Protein AF-A0AAV4J5X9-F1 (afdb_monomer)

Organism: NCBI:txid1093978

Radius of gyration: 22.33 Å; Cα contacts (8 Å, |Δi|>4): 308; chains: 1; bounding box: 64×61×53 Å

Nearest PDB structures (foldseek):
  3hzj-assembly2_B  TM=6.332E-01  e=1.657E-03  Homo sapiens
  4p17-assemb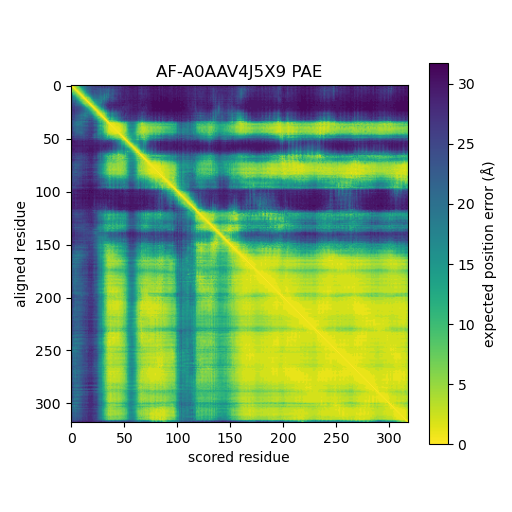ly1_A  TM=8.016E-01  e=2.465E-02  Chlamydomonas reinhardtii
  3hzj-assembly1_A  TM=7.680E-01  e=3.534E-02  Homo sapiens
  3qye-assembly2_B  TM=7.625E-01  e=1.088E-01  Homo sapiens
  6d0s-assembly1_A  TM=7.473E-01  e=1.363E-01  Homo sapiens

Foldseek 3Di:
DDDDPPDDDDDDDDDDDDDDDDDPDDPCVPDDDLDDLVNVLVVQLPDDDPVPPPPDDPDDPPQPPASGRDDADADDLVVVCVLVVCLAPPHDDPPPNDDPDDDPPPPPPDDDDDDDPQQDCVLVVLVVVFPDDQDWDFDPPDPPDPVRTDRPPNSSDDDHPCPCLLLVLLVVVDPDPVVSVVVSSVCCSLALVLLVDDGSDCQHLSNLLVLLSVLLCVPPVVLCVLCVVLVHRLSVLLSSCLNNCNRPQEASSQSVVSVVVCVVSVGSNLSSLLSSLLCVVLVVQSSPDNHNVSNCVSSRHPHPDRRSVSSNCSSPVD

Structure (mmCIF, N/CA/C/O backbone):
data_AF-A0AAV4J5X9-F1
#
_entry.id   AF-A0AAV4J5X9-F1
#
loop_
_atom_site.group_PDB
_atom_site.id
_atom_site.type_symbol
_atom_site.label_atom_id
_atom_site.label_alt_id
_atom_site.label_comp_id
_atom_site.label_asym_id
_atom_site.label_entity_id
_atom_site.label_seq_id
_atom_site.pdbx_PDB_ins_code
_atom_site.Cartn_x
_atom_site.Cartn_y
_atom_site.Cartn_z
_atom_site.occupancy
_atom_site.B_iso_or_equiv
_atom_site.auth_seq_id
_atom_site.auth_comp_id
_atom_site.auth_asym_id
_atom_site.auth_atom_id
_atom_site.pdbx_PDB_model_num
ATOM 1 N N . MET A 1 1 ? 26.554 -4.029 17.847 1.00 27.86 1 MET A N 1
ATOM 2 C CA . MET A 1 1 ? 25.967 -2.686 18.054 1.00 27.86 1 MET A CA 1
ATOM 3 C C . MET A 1 1 ? 25.337 -2.245 16.746 1.00 27.86 1 MET A C 1
ATOM 5 O O . MET A 1 1 ? 26.051 -1.981 15.791 1.00 27.86 1 MET A O 1
ATOM 9 N N . MET A 1 2 ? 24.009 -2.296 16.681 1.00 22.12 2 MET A N 1
ATOM 10 C CA . MET A 1 2 ? 23.205 -2.052 15.484 1.00 22.12 2 MET A CA 1
ATOM 11 C C . MET A 1 2 ? 22.747 -0.590 15.530 1.00 22.12 2 MET A C 1
ATOM 13 O O . MET A 1 2 ? 22.017 -0.207 16.441 1.00 22.12 2 MET A O 1
ATOM 17 N N . VAL A 1 3 ? 23.252 0.248 14.625 1.00 23.59 3 VAL A N 1
ATOM 18 C CA . VAL A 1 3 ? 22.929 1.681 14.601 1.00 23.59 3 VAL A CA 1
ATOM 19 C C . VAL A 1 3 ? 21.553 1.861 13.956 1.00 23.59 3 VAL A C 1
ATOM 21 O O . VAL A 1 3 ? 21.346 1.493 12.800 1.00 23.59 3 VAL A O 1
ATOM 24 N N . ARG A 1 4 ? 20.602 2.396 14.732 1.00 23.97 4 ARG A N 1
ATOM 25 C CA . ARG A 1 4 ? 19.272 2.821 14.272 1.00 23.97 4 ARG A CA 1
ATOM 26 C C . ARG A 1 4 ? 19.417 3.943 13.240 1.00 23.97 4 ARG A C 1
ATOM 28 O O . ARG A 1 4 ? 19.943 5.006 13.548 1.00 23.97 4 ARG A O 1
ATOM 35 N N . TRP A 1 5 ? 18.886 3.727 12.041 1.00 24.83 5 TRP A N 1
ATOM 36 C CA . TRP A 1 5 ? 18.804 4.705 10.949 1.00 24.83 5 TRP A CA 1
ATOM 37 C C . TRP A 1 5 ? 17.655 5.718 11.135 1.00 24.83 5 TRP A C 1
ATOM 39 O O . TRP A 1 5 ? 16.869 5.932 10.215 1.00 24.83 5 TRP A O 1
ATOM 49 N N . THR A 1 6 ? 17.497 6.314 12.321 1.00 29.22 6 THR A N 1
ATOM 50 C CA . THR A 1 6 ? 16.346 7.202 12.605 1.00 29.22 6 THR A CA 1
ATOM 51 C C . THR A 1 6 ? 16.668 8.667 12.853 1.00 29.22 6 THR A C 1
ATOM 53 O O . THR A 1 6 ? 15.734 9.444 13.001 1.00 29.22 6 THR A O 1
ATOM 56 N N . GLU A 1 7 ? 17.924 9.106 12.837 1.00 31.97 7 GLU A N 1
ATOM 57 C CA . GLU A 1 7 ? 18.233 10.505 13.156 1.00 31.97 7 GLU A CA 1
ATOM 58 C C . GLU A 1 7 ? 19.326 11.057 12.243 1.00 31.97 7 GLU A C 1
ATOM 60 O O . GLU A 1 7 ? 20.514 10.904 12.504 1.00 31.97 7 GLU A O 1
ATOM 65 N N . LEU A 1 8 ? 18.922 11.734 11.166 1.00 30.80 8 LEU A N 1
ATOM 66 C CA . LEU A 1 8 ? 19.719 12.828 10.620 1.00 30.80 8 LEU A CA 1
ATOM 67 C C . LEU A 1 8 ? 18.824 14.055 10.507 1.00 30.80 8 LEU A C 1
ATOM 69 O O . LEU A 1 8 ? 17.838 14.078 9.769 1.00 30.80 8 LEU A O 1
ATOM 73 N N . GLY A 1 9 ? 19.173 15.009 11.365 1.00 28.70 9 GLY A N 1
ATOM 74 C CA . GLY A 1 9 ? 18.454 16.219 11.678 1.00 28.70 9 GLY A CA 1
ATOM 75 C C . GLY A 1 9 ? 18.339 17.209 10.532 1.00 28.70 9 GLY A C 1
ATOM 76 O O . GLY A 1 9 ? 19.003 17.158 9.496 1.00 28.70 9 GLY A O 1
ATOM 77 N N . VAL A 1 10 ? 17.416 18.117 10.790 1.00 32.47 10 VAL A N 1
ATOM 78 C CA . VAL A 1 10 ? 16.945 19.199 9.950 1.00 32.47 10 VAL A CA 1
ATOM 79 C C . VAL A 1 10 ? 17.913 20.371 10.090 1.00 32.47 10 VAL A C 1
ATOM 81 O O . VAL A 1 10 ? 17.554 21.356 10.702 1.00 32.47 10 VAL A O 1
ATOM 84 N N . ASP A 1 11 ? 19.132 20.286 9.560 1.00 28.39 11 ASP A N 1
ATOM 85 C CA . ASP A 1 11 ? 20.030 21.449 9.516 1.00 28.39 11 ASP A CA 1
ATOM 86 C C . ASP A 1 11 ? 20.833 21.457 8.211 1.00 28.39 11 ASP A C 1
ATOM 88 O O . ASP A 1 11 ? 21.642 20.574 7.925 1.00 28.39 11 ASP A O 1
ATOM 92 N N . GLY A 1 12 ? 20.550 22.450 7.364 1.00 29.66 12 GLY A N 1
ATOM 93 C CA . GLY A 1 12 ? 21.263 22.668 6.105 1.00 29.66 12 GLY A CA 1
ATOM 94 C C . GLY A 1 12 ? 22.638 23.299 6.348 1.00 29.66 12 GLY A C 1
ATOM 95 O O . GLY A 1 12 ? 22.749 24.176 7.204 1.00 29.66 12 GLY A O 1
ATOM 96 N N . PRO A 1 13 ? 23.693 22.921 5.602 1.00 30.34 13 PRO A N 1
ATOM 97 C CA . PRO A 1 13 ? 24.991 23.533 5.805 1.00 30.34 13 PRO A CA 1
ATOM 98 C C . PRO A 1 13 ? 25.090 24.882 5.088 1.00 30.34 13 PRO A C 1
ATOM 100 O O . PRO A 1 13 ? 24.693 25.054 3.932 1.00 30.34 13 PRO A O 1
ATOM 103 N N . ALA A 1 14 ? 25.654 25.825 5.837 1.00 26.78 14 ALA A N 1
ATOM 104 C CA . ALA A 1 14 ? 26.006 27.178 5.463 1.00 26.78 14 ALA A CA 1
ATOM 105 C C . ALA A 1 14 ? 26.981 27.253 4.275 1.00 26.78 14 ALA A C 1
ATOM 107 O O . ALA A 1 14 ? 27.831 26.392 4.046 1.00 26.78 14 ALA A O 1
ATOM 108 N N . PHE A 1 15 ? 26.855 28.354 3.539 1.00 26.44 15 PHE A N 1
ATOM 109 C CA . PHE A 1 15 ? 27.653 28.718 2.378 1.00 26.44 15 PHE A CA 1
ATOM 110 C C . PHE A 1 15 ? 29.073 29.129 2.803 1.00 26.44 15 PHE A C 1
ATOM 112 O O . PHE A 1 15 ? 29.242 30.145 3.473 1.00 26.44 15 PHE A O 1
ATOM 119 N N . MET A 1 16 ? 30.099 28.393 2.368 1.00 25.61 16 MET A N 1
ATOM 120 C CA . MET A 1 16 ? 31.495 28.850 2.410 1.00 25.61 16 MET A CA 1
ATOM 121 C C . MET A 1 16 ? 32.050 28.935 0.988 1.00 25.61 16 MET A C 1
ATOM 123 O O . MET A 1 16 ? 32.060 27.968 0.228 1.00 25.61 16 MET A O 1
ATOM 127 N N . ARG A 1 17 ? 32.473 30.147 0.624 1.00 30.48 17 ARG A N 1
ATOM 128 C CA . ARG A 1 17 ? 33.044 30.530 -0.672 1.00 30.48 17 ARG A CA 1
ATOM 129 C C . ARG A 1 17 ? 34.507 30.072 -0.725 1.00 30.48 17 ARG A C 1
ATOM 131 O O . ARG A 1 17 ? 35.279 30.437 0.155 1.00 30.48 17 ARG A O 1
ATOM 138 N N . GLY A 1 18 ? 34.902 29.339 -1.767 1.00 23.92 18 GLY A N 1
ATOM 139 C CA . GLY A 1 18 ? 36.292 28.925 -1.985 1.00 23.92 18 GLY A CA 1
ATOM 140 C C . GLY A 1 18 ? 36.551 28.474 -3.425 1.00 23.92 18 GLY A C 1
ATOM 141 O O . GLY A 1 18 ? 35.726 27.802 -4.029 1.00 23.92 18 GLY A O 1
ATOM 142 N N . SER A 1 19 ? 37.667 28.927 -3.980 1.00 26.44 19 SER A N 1
ATOM 143 C CA . SER A 1 19 ? 38.022 29.033 -5.397 1.00 26.44 19 SER A CA 1
ATOM 144 C C . SER A 1 19 ? 38.301 27.733 -6.176 1.00 26.44 19 SER A C 1
ATOM 146 O O . SER A 1 19 ? 38.763 26.742 -5.629 1.00 26.44 19 SER A O 1
ATOM 148 N N . SER A 1 20 ? 38.158 27.876 -7.505 1.00 28.59 20 SER A N 1
ATOM 149 C CA . SER A 1 20 ? 38.947 27.276 -8.607 1.00 28.59 20 SER A CA 1
ATOM 150 C C . SER A 1 20 ? 38.987 25.754 -8.825 1.00 28.59 20 SER A C 1
ATOM 152 O O . SER A 1 20 ? 39.476 25.001 -7.998 1.00 28.59 20 SER A O 1
ATOM 154 N N . GLY A 1 21 ? 38.659 25.361 -10.066 1.00 27.06 21 GLY A N 1
ATOM 155 C CA . GLY A 1 21 ? 39.249 24.190 -10.723 1.00 27.06 21 GLY A CA 1
ATOM 156 C C . GLY A 1 21 ? 38.307 23.012 -10.972 1.00 27.06 21 GLY A C 1
ATOM 157 O O . GLY A 1 21 ? 38.113 22.200 -10.087 1.00 27.06 21 GLY A O 1
ATOM 158 N N . ILE A 1 22 ? 37.829 22.913 -12.222 1.00 35.94 22 ILE A N 1
ATOM 159 C CA . ILE A 1 22 ? 37.559 21.674 -12.983 1.00 35.94 22 ILE A CA 1
ATOM 160 C C . ILE A 1 22 ? 36.451 20.751 -12.416 1.00 35.94 22 ILE A C 1
ATOM 162 O O . ILE A 1 22 ? 36.495 20.290 -11.288 1.00 35.94 22 ILE A O 1
ATOM 166 N N . CYS A 1 23 ? 35.450 20.462 -13.260 1.00 31.53 23 CYS A N 1
ATOM 167 C CA . CYS A 1 23 ? 34.204 19.728 -12.966 1.00 31.53 23 CYS A CA 1
ATOM 168 C C . CYS A 1 23 ? 33.128 20.533 -12.205 1.00 31.53 23 CYS A C 1
ATOM 170 O O . CYS A 1 23 ? 32.747 20.191 -11.089 1.00 31.53 23 CYS A O 1
ATOM 172 N N . ARG A 1 24 ? 32.520 21.554 -12.838 1.00 31.61 24 ARG A N 1
ATOM 173 C CA . ARG A 1 24 ? 31.193 22.028 -12.386 1.00 31.61 24 ARG A CA 1
ATOM 174 C C . ARG A 1 24 ? 30.121 21.060 -12.872 1.00 31.61 24 ARG A C 1
ATOM 176 O O . ARG A 1 24 ? 29.545 21.231 -13.948 1.00 31.61 24 ARG A O 1
ATOM 183 N N . GLY A 1 25 ? 29.928 20.022 -12.059 1.00 32.56 25 GLY A N 1
ATOM 184 C CA . GLY A 1 25 ? 28.777 19.139 -12.093 1.00 32.56 25 GLY A CA 1
ATOM 185 C C . GLY A 1 25 ? 27.474 19.931 -12.126 1.00 32.56 25 GLY A C 1
ATOM 186 O O . GLY A 1 25 ? 27.411 21.096 -11.733 1.00 32.56 25 GLY A O 1
ATOM 187 N N . ILE A 1 26 ? 26.448 19.289 -12.672 1.00 41.06 26 ILE A N 1
ATOM 188 C CA . ILE A 1 26 ? 25.065 19.757 -12.638 1.00 41.06 26 ILE A CA 1
ATOM 189 C C . ILE A 1 26 ? 24.773 20.237 -11.214 1.00 41.06 26 ILE A C 1
ATOM 191 O O . ILE A 1 26 ? 24.972 19.484 -10.263 1.00 41.06 26 ILE A O 1
ATOM 195 N N . ASP A 1 27 ? 24.359 21.494 -11.071 1.00 38.97 27 ASP A N 1
ATOM 196 C CA . ASP A 1 27 ? 23.962 22.039 -9.780 1.00 38.97 27 ASP A CA 1
ATOM 197 C C . ASP A 1 27 ? 22.631 21.395 -9.375 1.00 38.97 27 ASP A C 1
ATOM 199 O O . ASP A 1 27 ? 21.548 21.819 -9.777 1.00 38.97 27 ASP A O 1
ATOM 203 N N . LEU A 1 28 ? 22.737 20.292 -8.635 1.00 43.50 28 LEU A N 1
ATOM 204 C CA . LEU A 1 28 ? 21.611 19.519 -8.121 1.00 43.50 28 LEU A CA 1
ATOM 205 C C . LEU A 1 28 ? 20.931 20.214 -6.929 1.00 43.50 28 LEU A C 1
ATOM 207 O O . LEU A 1 28 ? 19.922 19.705 -6.450 1.00 43.50 28 LEU A O 1
ATOM 211 N N . SER A 1 29 ? 21.419 21.377 -6.467 1.00 39.91 29 SER A N 1
ATOM 212 C CA . SER A 1 29 ? 20.759 22.149 -5.399 1.00 39.91 29 SER A CA 1
ATOM 213 C C . SER A 1 29 ? 19.366 22.660 -5.801 1.00 39.91 29 SER A C 1
ATOM 215 O O . SER A 1 29 ? 18.534 22.931 -4.937 1.00 39.91 29 SER A O 1
ATOM 217 N N . GLN A 1 30 ? 19.091 22.714 -7.110 1.00 42.62 30 GLN A N 1
ATOM 218 C CA . GLN A 1 30 ? 17.802 23.069 -7.715 1.00 42.62 30 GLN A CA 1
ATOM 219 C C . GLN A 1 30 ? 16.832 21.874 -7.833 1.00 42.62 30 GLN A C 1
ATOM 221 O O . GLN A 1 30 ? 15.664 22.068 -8.159 1.00 42.62 30 GLN A O 1
ATOM 226 N N . ILE A 1 31 ? 17.278 20.636 -7.573 1.00 38.91 31 ILE A N 1
ATOM 227 C CA . ILE A 1 31 ? 16.407 19.453 -7.562 1.00 38.91 31 ILE A CA 1
ATOM 228 C C . ILE A 1 31 ? 16.015 19.149 -6.115 1.00 38.91 31 ILE A C 1
ATOM 230 O O . ILE A 1 31 ? 16.675 18.378 -5.422 1.00 38.91 31 ILE A O 1
ATOM 234 N N . ARG A 1 32 ? 14.898 19.717 -5.659 1.00 51.12 32 ARG A N 1
ATOM 235 C CA . ARG A 1 32 ? 14.119 19.127 -4.562 1.00 51.12 32 ARG A CA 1
ATOM 236 C C . ARG A 1 32 ? 12.759 18.733 -5.111 1.00 51.12 32 ARG A C 1
ATOM 238 O O . ARG A 1 32 ? 11.961 19.601 -5.446 1.00 51.12 32 ARG A O 1
ATOM 245 N N . PRO A 1 33 ? 12.510 17.425 -5.217 1.00 49.34 33 PRO A N 1
ATOM 246 C CA . PRO A 1 33 ? 11.416 16.912 -4.410 1.00 49.34 33 PRO A CA 1
ATOM 247 C C . PRO A 1 33 ? 11.733 15.503 -3.892 1.00 49.34 33 PRO A C 1
ATOM 249 O O . PRO A 1 33 ? 11.281 14.503 -4.439 1.00 49.34 33 PRO A O 1
ATOM 252 N N . VAL A 1 34 ? 12.487 15.422 -2.794 1.00 52.19 34 VAL A N 1
ATOM 253 C CA . VAL A 1 34 ? 12.377 14.271 -1.889 1.00 52.19 34 VAL A CA 1
ATOM 254 C C . VAL A 1 34 ? 11.196 14.592 -0.977 1.00 52.19 34 VAL A C 1
ATOM 256 O O . VAL A 1 34 ? 11.392 15.044 0.145 1.00 52.19 34 VAL A O 1
ATOM 259 N N . TYR A 1 35 ? 9.970 14.488 -1.495 1.00 63.75 35 TYR A N 1
ATOM 260 C CA . TYR A 1 35 ? 8.793 14.646 -0.642 1.00 63.75 35 TYR A CA 1
ATOM 261 C C . TYR A 1 35 ? 8.747 13.469 0.331 1.00 63.75 35 TYR A C 1
ATOM 263 O O . TYR A 1 35 ? 8.941 12.309 -0.051 1.00 63.75 35 TYR A O 1
ATOM 271 N N . ALA A 1 36 ? 8.536 13.766 1.608 1.00 72.81 36 ALA A N 1
ATOM 272 C CA . ALA A 1 36 ? 8.225 12.741 2.580 1.00 72.81 36 ALA A CA 1
ATOM 273 C C . ALA A 1 36 ? 6.774 12.276 2.367 1.00 72.81 36 ALA A C 1
ATOM 275 O O . ALA A 1 36 ? 5.947 13.031 1.847 1.00 72.81 36 ALA A O 1
ATOM 276 N N . PRO A 1 37 ? 6.407 11.070 2.836 1.00 78.12 37 PRO A N 1
ATOM 277 C CA . PRO A 1 37 ? 5.013 10.643 2.832 1.00 78.12 37 PRO A CA 1
ATOM 278 C C . PRO A 1 37 ? 4.062 11.657 3.484 1.00 78.12 37 PRO A C 1
ATOM 280 O O . PRO A 1 37 ? 2.921 11.777 3.064 1.00 78.12 37 PRO A O 1
ATOM 283 N N . LYS A 1 38 ? 4.541 12.419 4.476 1.00 82.81 38 LYS A N 1
ATOM 284 C CA . LYS A 1 38 ? 3.779 13.495 5.116 1.00 82.81 38 LYS A CA 1
ATOM 285 C C . LYS A 1 38 ? 3.435 14.625 4.139 1.00 82.81 38 LYS A C 1
ATOM 287 O O . LYS A 1 38 ? 2.263 14.948 4.002 1.00 82.81 38 LYS A O 1
ATOM 292 N N . ASP A 1 39 ? 4.428 15.160 3.431 1.00 80.94 39 ASP A N 1
ATOM 293 C CA . ASP A 1 39 ? 4.224 16.269 2.488 1.00 80.94 39 ASP A CA 1
ATOM 294 C C . ASP A 1 39 ? 3.259 15.860 1.372 1.00 80.94 39 ASP A C 1
ATOM 296 O O . ASP A 1 39 ? 2.406 16.635 0.944 1.00 80.94 39 ASP A O 1
ATOM 300 N N . PHE A 1 40 ? 3.366 14.609 0.915 1.00 80.25 40 PHE A N 1
ATOM 301 C CA . PHE A 1 40 ? 2.475 14.105 -0.118 1.00 80.25 40 PHE A CA 1
ATOM 302 C C . PHE A 1 40 ? 1.045 13.887 0.404 1.00 80.25 40 PHE A C 1
ATOM 304 O O . PHE A 1 40 ? 0.080 14.185 -0.299 1.00 80.25 40 PHE A O 1
ATOM 311 N N . LEU A 1 41 ? 0.891 13.433 1.650 1.00 82.00 41 LEU A N 1
ATOM 312 C CA . LEU A 1 41 ? -0.419 13.325 2.286 1.00 82.00 41 LEU A CA 1
ATOM 313 C C . LEU A 1 41 ? -1.084 14.696 2.440 1.00 82.00 41 LEU A C 1
ATOM 315 O O . LEU A 1 41 ? -2.277 14.810 2.184 1.00 82.00 41 LEU A O 1
ATOM 319 N N . ASP A 1 42 ? -0.328 15.732 2.802 1.00 82.19 42 ASP A N 1
ATOM 320 C CA . ASP A 1 42 ? -0.860 17.092 2.939 1.00 82.19 42 ASP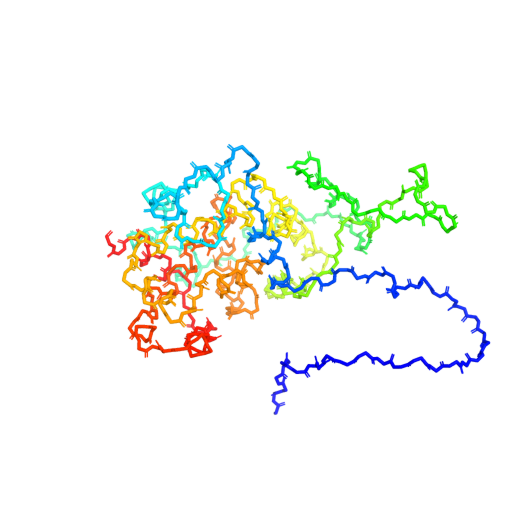 A CA 1
ATOM 321 C C . ASP A 1 42 ? -1.425 17.611 1.601 1.00 82.19 42 ASP A C 1
ATOM 323 O O . ASP A 1 42 ? -2.492 18.226 1.577 1.00 82.19 42 ASP A O 1
ATOM 327 N N . VAL A 1 43 ? -0.784 17.278 0.471 1.00 81.69 43 VAL A N 1
ATOM 328 C CA . VAL A 1 43 ? -1.329 17.553 -0.873 1.00 81.69 43 VAL A CA 1
ATOM 329 C C . VAL A 1 43 ? -2.641 16.803 -1.104 1.00 81.69 43 VAL A C 1
ATOM 331 O O . VAL A 1 43 ? -3.596 17.398 -1.595 1.00 81.69 43 VAL A O 1
ATOM 334 N N . VAL A 1 44 ? -2.706 15.517 -0.742 1.00 80.94 44 VAL A N 1
ATOM 335 C CA . VAL A 1 44 ? -3.916 14.693 -0.907 1.00 80.94 44 VAL A CA 1
ATOM 336 C C . VAL A 1 44 ? -5.077 15.220 -0.058 1.00 80.94 44 VAL A C 1
ATOM 338 O O . VAL A 1 44 ? -6.196 15.303 -0.558 1.00 80.94 44 VAL A O 1
ATOM 341 N N . ILE A 1 45 ? -4.814 15.617 1.190 1.00 81.06 45 ILE A N 1
ATOM 342 C CA . ILE A 1 45 ? -5.805 16.218 2.099 1.00 81.06 45 ILE A CA 1
ATOM 343 C C . ILE A 1 45 ? -6.293 17.569 1.558 1.00 81.06 45 ILE A C 1
ATOM 345 O O . ILE A 1 45 ? -7.472 17.896 1.669 1.00 81.06 45 ILE A O 1
ATOM 349 N N . GLY A 1 46 ? -5.398 18.355 0.954 1.00 75.00 46 GLY A N 1
ATOM 350 C CA . GLY A 1 46 ? -5.727 19.655 0.370 1.00 75.00 46 GLY A CA 1
ATOM 351 C C . GLY A 1 46 ? -6.570 19.589 -0.907 1.00 75.00 46 GLY A C 1
ATOM 352 O O . GLY A 1 46 ? -7.062 20.625 -1.355 1.00 75.00 46 GLY A O 1
ATOM 353 N N . MET A 1 47 ? -6.755 18.408 -1.508 1.00 75.06 47 MET A N 1
ATOM 354 C CA . MET A 1 47 ? -7.570 18.268 -2.713 1.00 75.06 47 MET A CA 1
ATOM 355 C C . MET A 1 47 ? -9.052 18.460 -2.396 1.00 75.06 47 MET A C 1
ATOM 357 O O . MET A 1 47 ? -9.653 17.694 -1.646 1.00 75.06 47 MET A O 1
ATOM 361 N N . GLN A 1 48 ? -9.661 19.453 -3.037 1.00 65.12 48 GLN A N 1
ATOM 362 C CA . GLN A 1 48 ? -11.096 19.707 -2.973 1.00 65.12 48 GLN A CA 1
ATOM 363 C C . GLN A 1 48 ? -11.698 19.556 -4.365 1.00 65.12 48 GLN A C 1
ATOM 365 O O . GLN A 1 48 ? -11.111 19.988 -5.359 1.00 65.12 48 GLN A O 1
ATOM 370 N N . ASN A 1 49 ? -12.872 18.935 -4.445 1.00 63.62 49 ASN A N 1
ATOM 371 C CA . ASN A 1 49 ? -13.617 18.863 -5.692 1.00 63.62 49 ASN A CA 1
ATOM 372 C C . ASN A 1 49 ? -14.336 20.207 -5.920 1.00 63.62 49 ASN A C 1
ATOM 374 O O . ASN A 1 49 ? -15.253 20.512 -5.160 1.00 63.62 49 ASN A O 1
ATOM 378 N N . PRO A 1 50 ? -13.994 20.994 -6.959 1.00 62.59 50 PRO A N 1
ATOM 379 C CA . PRO A 1 50 ? -14.656 22.274 -7.226 1.00 62.59 50 PRO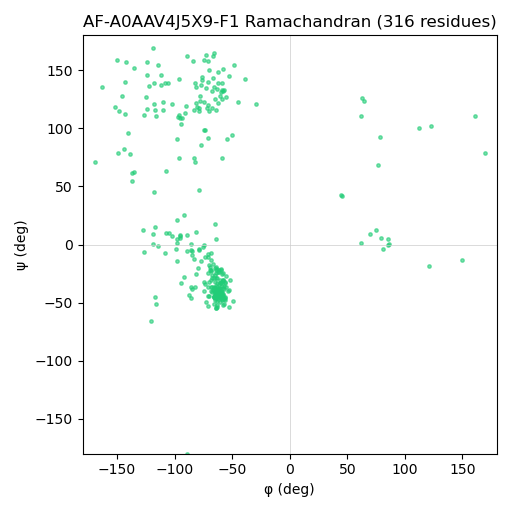 A CA 1
ATOM 380 C C . PRO A 1 50 ? -16.150 22.122 -7.556 1.00 62.59 50 PRO A C 1
ATOM 382 O O . PRO A 1 50 ? -16.907 23.073 -7.392 1.00 62.59 50 PRO A O 1
ATOM 385 N N . ASN A 1 51 ? -16.586 20.928 -7.980 1.00 59.97 51 ASN A N 1
ATOM 386 C CA . ASN A 1 51 ? -17.999 20.613 -8.216 1.00 59.97 51 ASN A CA 1
ATOM 387 C C . ASN A 1 51 ? -18.751 20.216 -6.932 1.00 59.97 51 ASN A C 1
ATOM 389 O O . ASN A 1 51 ? -19.976 20.150 -6.942 1.00 59.97 51 ASN A O 1
ATOM 393 N N . CYS A 1 52 ? -18.039 19.959 -5.831 1.00 53.44 52 CYS A N 1
ATOM 394 C CA . CYS A 1 52 ? -18.612 19.886 -4.490 1.00 53.44 52 CYS A CA 1
ATOM 395 C C . CYS A 1 52 ? -18.412 21.249 -3.829 1.00 53.44 52 CYS A C 1
ATOM 397 O O . CYS A 1 52 ? -17.540 21.428 -2.981 1.00 53.44 52 CYS A O 1
ATOM 399 N N . THR A 1 53 ? -19.197 22.242 -4.242 1.00 46.12 53 THR A N 1
ATOM 400 C CA . THR A 1 53 ? -19.269 23.497 -3.501 1.00 46.12 53 THR A CA 1
ATOM 401 C C . THR A 1 53 ? -19.857 23.190 -2.128 1.00 46.12 53 THR A C 1
ATOM 403 O O . THR A 1 53 ? -21.003 22.757 -2.015 1.00 46.12 53 THR A O 1
ATOM 406 N N . SER A 1 54 ? -19.062 23.402 -1.078 1.00 46.69 54 SER A N 1
ATOM 407 C CA . SER A 1 54 ? -19.495 23.435 0.322 1.00 46.69 54 SER A CA 1
ATOM 408 C C . SER A 1 54 ? -20.554 24.528 0.511 1.00 46.69 54 SER A C 1
ATOM 410 O O . SER A 1 54 ? -20.286 25.609 1.021 1.00 46.69 54 SER A O 1
ATOM 412 N N . THR A 1 55 ? -21.765 24.268 0.039 1.00 40.00 55 THR A N 1
ATOM 413 C CA . THR A 1 55 ? -22.973 25.056 0.270 1.00 40.00 55 THR A CA 1
ATOM 414 C C . THR A 1 55 ? -23.844 24.255 1.222 1.00 40.00 55 THR A C 1
ATOM 416 O O . THR A 1 55 ? -24.920 23.778 0.890 1.00 40.00 55 THR A O 1
ATOM 419 N N . GLY A 1 56 ? -23.327 24.048 2.428 1.00 36.41 56 GLY A N 1
ATOM 420 C CA . GLY A 1 56 ? -24.028 23.351 3.492 1.00 36.41 56 GLY A CA 1
ATOM 421 C C . GLY A 1 56 ? -23.524 23.871 4.822 1.00 36.41 56 GLY A C 1
ATOM 422 O O . GLY A 1 56 ? -22.333 23.791 5.106 1.00 36.41 56 GLY A O 1
ATOM 423 N N . ASN A 1 57 ? -24.432 24.462 5.593 1.00 33.94 57 ASN A N 1
ATOM 424 C CA . ASN A 1 57 ? -24.210 24.942 6.949 1.00 33.94 57 ASN A CA 1
ATOM 425 C C . ASN A 1 57 ? -23.319 23.997 7.771 1.00 33.94 57 ASN A C 1
ATOM 427 O O . ASN A 1 57 ? -23.467 22.775 7.713 1.00 33.94 57 ASN A O 1
ATOM 431 N N . ILE A 1 58 ? -22.464 24.602 8.600 1.00 40.72 58 ILE A N 1
ATOM 432 C CA . ILE A 1 58 ? -21.768 23.975 9.729 1.00 40.72 58 ILE A CA 1
ATOM 433 C C . ILE A 1 58 ? -22.831 23.246 10.570 1.00 40.72 58 ILE A C 1
ATOM 435 O O . ILE A 1 58 ? -23.527 23.870 11.367 1.00 40.72 58 ILE A O 1
ATOM 439 N N . GLY A 1 59 ? -23.037 21.951 10.315 1.00 39.56 59 GLY A N 1
ATOM 440 C CA . GLY A 1 59 ? -24.105 21.170 10.945 1.00 39.56 59 GLY A CA 1
ATOM 441 C C . GLY A 1 59 ? -24.705 20.012 10.134 1.00 39.56 59 GLY A C 1
ATOM 442 O O 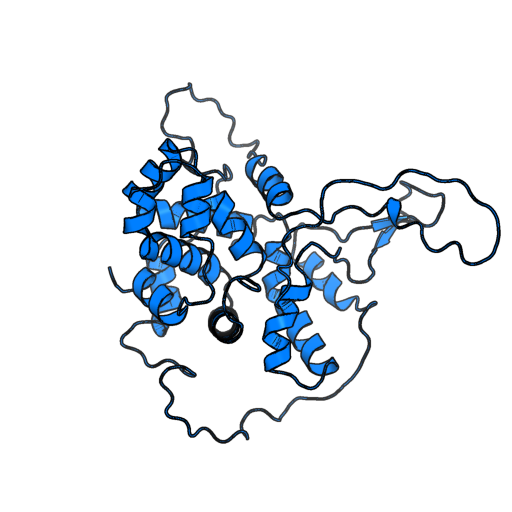. GLY A 1 59 ? -25.384 19.193 10.743 1.00 39.56 59 GLY A O 1
ATOM 443 N N . SER A 1 60 ? -24.469 19.888 8.818 1.00 33.03 60 SER A N 1
ATOM 444 C CA . SER A 1 60 ? -24.989 18.749 8.026 1.00 33.03 60 SER A CA 1
ATOM 445 C C . SER A 1 60 ? -23.959 17.625 7.852 1.00 33.03 60 SER A C 1
ATOM 447 O O . SER A 1 60 ? -22.769 17.872 7.663 1.00 33.03 60 SER A O 1
ATOM 449 N N . SER A 1 61 ? -24.434 16.383 7.896 1.00 41.28 61 SER A N 1
ATOM 450 C CA . SER A 1 61 ? -23.718 15.097 7.877 1.00 41.28 61 SER A CA 1
ATOM 451 C C . SER A 1 61 ? -22.947 14.753 6.588 1.00 41.28 61 SER A C 1
ATOM 453 O O . SER A 1 61 ? -22.600 13.592 6.391 1.00 41.28 61 SER A O 1
ATOM 455 N N . ASP A 1 62 ? -22.662 15.725 5.721 1.00 38.03 62 ASP A N 1
ATOM 456 C CA . ASP A 1 62 ? -22.132 15.497 4.365 1.00 38.03 62 ASP A CA 1
ATOM 457 C C . ASP A 1 62 ? -20.610 15.646 4.243 1.00 38.03 62 ASP A C 1
ATOM 459 O O . ASP A 1 62 ? -20.048 15.530 3.153 1.00 38.03 62 ASP A O 1
ATOM 463 N N . TYR A 1 63 ? -19.905 15.865 5.354 1.00 47.59 63 TYR A N 1
ATOM 464 C CA . TYR A 1 63 ? -18.451 15.758 5.354 1.00 47.59 63 TYR A CA 1
ATOM 465 C C . TYR A 1 63 ? -18.066 14.278 5.453 1.00 47.59 63 TYR A C 1
ATOM 467 O O . TYR A 1 63 ? -18.388 13.653 6.470 1.00 47.59 63 TYR A O 1
ATOM 475 N N . PRO A 1 64 ? -17.364 13.693 4.459 1.00 55.97 64 PRO A N 1
ATOM 476 C CA . PRO A 1 64 ? -16.798 12.366 4.638 1.00 55.97 64 PRO A CA 1
ATOM 477 C C . PRO A 1 64 ? -15.923 12.418 5.889 1.00 55.97 64 PRO A C 1
ATOM 479 O O . PRO A 1 64 ? -15.099 13.315 6.057 1.00 55.97 64 PRO A O 1
ATOM 482 N N . TRP A 1 65 ? -16.170 11.501 6.820 1.00 56.16 65 TRP A N 1
ATOM 483 C CA . TRP A 1 65 ? -15.620 11.566 8.175 1.00 56.16 65 TRP A CA 1
ATOM 484 C C . TRP A 1 65 ? -14.099 11.360 8.232 1.00 56.16 65 TRP A C 1
ATOM 486 O O . TRP A 1 65 ? -13.510 11.528 9.309 1.00 56.16 65 TRP A O 1
ATOM 496 N N . GLY A 1 66 ? -13.510 11.001 7.089 1.00 62.00 66 GLY A N 1
ATOM 497 C CA . GLY A 1 66 ? -12.088 10.832 6.832 1.00 62.00 66 GLY A CA 1
ATOM 498 C C . GLY A 1 66 ? -11.379 12.103 6.356 1.00 62.00 66 GLY A C 1
ATOM 499 O O . GLY A 1 66 ? -11.957 13.181 6.254 1.00 62.00 66 GLY A O 1
ATOM 500 N N . LEU A 1 67 ? -10.083 11.955 6.116 1.00 71.44 67 LEU A N 1
ATOM 501 C CA . LEU A 1 67 ? -9.149 12.993 5.703 1.00 71.44 67 LEU A CA 1
ATOM 502 C C . LEU A 1 67 ? -9.188 13.296 4.204 1.00 71.44 67 LEU A C 1
ATOM 504 O O . LEU A 1 67 ? -8.793 14.387 3.796 1.00 71.44 67 LEU A O 1
ATOM 508 N N . VAL A 1 68 ? -9.600 12.331 3.378 1.00 72.69 68 VAL A N 1
ATOM 509 C CA . VAL A 1 68 ? -9.662 12.512 1.925 1.00 72.69 68 VAL A CA 1
ATOM 510 C C . VAL A 1 68 ? -11.062 12.973 1.535 1.00 72.69 68 VAL A C 1
ATOM 512 O O . VAL A 1 68 ? -12.018 12.203 1.559 1.00 72.69 68 VAL A O 1
ATOM 515 N N . HIS A 1 69 ? -11.186 14.235 1.126 1.00 67.94 69 HIS A N 1
ATOM 516 C CA . HIS A 1 69 ? -12.469 14.857 0.773 1.00 67.94 69 HIS A CA 1
ATOM 517 C C . HIS A 1 69 ? -12.827 14.743 -0.723 1.00 67.94 69 HIS A C 1
ATOM 519 O O . HIS A 1 69 ? -13.578 15.559 -1.258 1.00 67.94 69 HIS A O 1
ATOM 525 N N . VAL A 1 70 ? -12.302 13.728 -1.417 1.00 71.25 70 VAL A N 1
ATOM 526 C CA . VAL A 1 70 ? -12.563 13.491 -2.846 1.00 71.25 70 VAL A CA 1
ATOM 527 C C . VAL A 1 70 ? -13.571 12.354 -3.009 1.00 71.25 70 VAL A C 1
ATOM 529 O O . VAL A 1 70 ? -13.312 11.224 -2.602 1.00 71.25 70 VAL A O 1
ATOM 532 N N . SER A 1 71 ? -14.709 12.630 -3.648 1.00 68.50 71 SER A N 1
ATOM 533 C CA . SER A 1 71 ? -15.729 11.617 -3.941 1.00 68.50 71 SER A CA 1
ATOM 534 C C . SER A 1 71 ? -15.273 10.702 -5.080 1.00 68.50 71 SER A C 1
ATOM 536 O O . SER A 1 71 ? -15.388 11.044 -6.257 1.00 68.50 71 SER A O 1
ATOM 538 N N . MET A 1 72 ? -14.758 9.525 -4.732 1.00 75.56 72 MET A N 1
ATOM 539 C CA . MET A 1 72 ? -14.403 8.469 -5.680 1.00 75.56 72 MET A CA 1
ATOM 540 C C . MET A 1 72 ? -15.135 7.181 -5.321 1.00 75.56 72 MET A C 1
ATOM 542 O O . MET A 1 72 ? -15.349 6.889 -4.148 1.00 75.56 72 MET A O 1
ATOM 546 N N . LYS A 1 73 ? -15.505 6.387 -6.329 1.00 79.62 73 LYS A N 1
ATOM 547 C CA . LYS A 1 73 ? -16.038 5.045 -6.081 1.00 79.62 73 LYS A CA 1
ATOM 548 C C . LYS A 1 73 ? -14.888 4.125 -5.681 1.00 79.62 73 LYS A C 1
ATOM 550 O O . LYS A 1 73 ? -13.934 3.977 -6.444 1.00 79.62 73 LYS A O 1
ATOM 555 N N . VAL A 1 74 ? -15.000 3.511 -4.510 1.00 86.50 74 VAL A N 1
ATOM 556 C CA . VAL A 1 74 ? -14.096 2.463 -4.025 1.00 86.50 74 VAL A CA 1
ATOM 557 C C . VAL A 1 74 ? -14.911 1.218 -3.687 1.00 86.50 74 VAL A C 1
ATOM 559 O O . VAL A 1 74 ? -16.120 1.312 -3.462 1.00 86.50 74 VAL A O 1
ATOM 562 N N . LYS A 1 75 ? -14.259 0.054 -3.691 1.00 89.56 75 LYS A N 1
ATOM 563 C CA . LYS A 1 75 ? -14.927 -1.220 -3.422 1.00 89.56 75 LYS A CA 1
ATOM 564 C C . LYS A 1 75 ? -15.416 -1.304 -1.979 1.00 89.56 75 LYS A C 1
ATOM 566 O O . LYS A 1 75 ? -14.756 -0.858 -1.046 1.00 89.56 75 LYS A O 1
ATOM 571 N N . SER A 1 76 ? -16.567 -1.929 -1.805 1.00 91.88 76 SER A N 1
ATOM 572 C CA . SER A 1 76 ? -17.066 -2.397 -0.518 1.00 91.88 76 SER A CA 1
ATOM 573 C C . SER A 1 76 ? -16.290 -3.626 -0.035 1.00 91.88 76 SER A C 1
ATOM 575 O O . SER A 1 76 ? -15.654 -4.335 -0.818 1.00 91.88 76 SER A O 1
ATOM 577 N N . LEU A 1 77 ? -16.396 -3.934 1.261 1.00 90.12 77 LEU A N 1
ATOM 578 C CA . LEU A 1 77 ? -15.796 -5.148 1.816 1.00 90.12 77 LEU A CA 1
ATOM 579 C C . LEU A 1 77 ? -16.311 -6.422 1.128 1.00 90.12 77 LEU A C 1
ATOM 581 O O . LEU A 1 77 ? -15.532 -7.336 0.881 1.00 90.12 77 LEU A O 1
ATOM 585 N N . ASN A 1 78 ? -17.595 -6.479 0.766 1.00 90.75 78 ASN A N 1
ATOM 586 C CA . ASN A 1 78 ? -18.169 -7.642 0.083 1.00 90.75 78 ASN A CA 1
ATOM 587 C C . ASN A 1 78 ? -17.564 -7.852 -1.311 1.00 90.75 78 ASN A C 1
ATOM 589 O O . ASN A 1 78 ? -17.254 -8.981 -1.680 1.00 90.75 78 ASN A O 1
ATOM 593 N N . GLU A 1 79 ? -17.338 -6.777 -2.068 1.00 92.31 79 GLU A N 1
ATOM 594 C CA . GLU A 1 79 ? -16.655 -6.861 -3.366 1.00 92.31 79 GLU A CA 1
ATOM 595 C C . GLU A 1 79 ? -15.202 -7.325 -3.206 1.00 92.31 79 GLU A C 1
ATOM 597 O O . GLU A 1 79 ? -14.725 -8.124 -4.010 1.00 92.31 79 GLU A O 1
ATOM 602 N N . LEU A 1 80 ? -14.513 -6.888 -2.146 1.00 90.50 80 LEU A N 1
ATOM 603 C CA . LEU A 1 80 ? -13.161 -7.360 -1.835 1.00 90.50 80 LEU A CA 1
ATOM 604 C C . LEU A 1 80 ? -13.152 -8.837 -1.420 1.00 90.50 80 LEU A C 1
ATOM 606 O O . LEU A 1 80 ? -12.286 -9.580 -1.866 1.00 90.50 80 LEU A O 1
ATOM 610 N N . ARG A 1 81 ? -14.126 -9.297 -0.627 1.00 91.00 81 ARG A N 1
ATOM 611 C CA . ARG A 1 81 ? -14.278 -10.719 -0.263 1.00 91.00 81 ARG A CA 1
ATOM 612 C C . ARG A 1 81 ? -14.478 -11.607 -1.486 1.00 91.00 81 ARG A C 1
ATOM 614 O O . ARG A 1 81 ? -13.891 -12.680 -1.549 1.00 91.00 81 ARG A O 1
ATOM 621 N N . LEU A 1 82 ? -15.281 -11.150 -2.449 1.00 89.12 82 LEU A N 1
ATOM 622 C CA . LEU A 1 82 ? -15.478 -11.851 -3.718 1.00 89.12 82 LEU A CA 1
ATOM 623 C C . LEU A 1 82 ? -14.192 -11.878 -4.546 1.00 89.12 82 LEU A C 1
ATOM 625 O O . LEU A 1 82 ? -13.828 -12.924 -5.065 1.00 89.12 82 LEU A O 1
ATOM 629 N N . GLN A 1 83 ? -13.487 -10.750 -4.643 1.00 89.00 83 GLN A N 1
ATOM 630 C CA . GLN A 1 83 ? -12.231 -10.675 -5.388 1.00 89.00 83 GLN A CA 1
ATOM 631 C C . GLN A 1 83 ? -11.134 -11.557 -4.784 1.00 89.00 83 GLN A C 1
ATOM 633 O O . GLN A 1 83 ? -10.388 -12.186 -5.524 1.00 89.00 83 GLN A O 1
ATOM 638 N N . TYR A 1 84 ? -11.025 -11.589 -3.457 1.00 87.56 84 TYR A N 1
ATOM 639 C CA . TYR A 1 84 ? -9.989 -12.319 -2.732 1.00 87.56 84 TYR A CA 1
ATOM 640 C C . TYR A 1 84 ? -10.466 -13.679 -2.221 1.00 87.56 84 TYR A C 1
ATOM 642 O O . TYR A 1 84 ? -9.861 -14.208 -1.294 1.00 87.56 84 TYR A O 1
ATOM 650 N N . SER A 1 85 ? -11.528 -14.262 -2.788 1.00 84.88 85 SER A N 1
ATOM 651 C CA . SER A 1 85 ? -12.126 -15.506 -2.279 1.00 84.88 85 SER A CA 1
ATOM 652 C C . SER A 1 85 ? -11.130 -16.664 -2.168 1.00 84.88 85 SER A C 1
ATOM 654 O O . SER A 1 85 ? -11.300 -17.531 -1.317 1.00 84.88 85 SER A O 1
ATOM 656 N N . GLU A 1 86 ? -10.075 -16.659 -2.988 1.00 81.19 86 GLU A N 1
ATOM 657 C CA . GLU A 1 86 ? -8.999 -17.659 -2.943 1.00 81.19 86 GLU A CA 1
ATOM 658 C C . GLU A 1 86 ? -8.096 -17.549 -1.704 1.00 81.19 86 GLU A C 1
ATOM 660 O O . GLU A 1 86 ? -7.412 -18.496 -1.333 1.00 81.19 86 GLU A O 1
ATOM 665 N N . LEU A 1 87 ? -8.115 -16.409 -1.006 1.00 81.94 87 LEU A N 1
ATOM 666 C CA . LEU A 1 87 ? -7.438 -16.257 0.281 1.00 81.94 87 LEU A CA 1
ATOM 667 C C . LEU A 1 87 ? -8.234 -16.870 1.439 1.00 81.94 87 LEU A C 1
ATOM 669 O O . LEU A 1 87 ? -7.733 -16.850 2.560 1.00 81.94 87 LEU A O 1
ATOM 673 N N . ALA A 1 88 ? -9.448 -17.385 1.223 1.00 80.69 88 ALA A N 1
ATOM 674 C CA . ALA A 1 88 ? -10.273 -17.937 2.294 1.00 80.69 88 ALA A CA 1
ATOM 675 C C . ALA A 1 88 ? -9.520 -18.986 3.129 1.00 80.69 88 ALA A C 1
ATOM 677 O O . ALA A 1 88 ? -8.732 -19.768 2.610 1.00 80.69 88 ALA A O 1
ATOM 678 N N . ILE A 1 89 ? -9.802 -19.026 4.435 1.00 79.00 89 ILE A N 1
ATOM 679 C CA . ILE A 1 89 ? -9.154 -19.945 5.397 1.00 79.00 89 ILE A CA 1
ATOM 680 C C . ILE A 1 89 ? -9.355 -21.420 5.000 1.00 79.00 89 ILE A C 1
ATOM 682 O O . ILE A 1 89 ? -8.569 -22.285 5.364 1.00 79.00 89 ILE A O 1
ATOM 686 N N . THR A 1 90 ? -10.412 -21.714 4.244 1.00 76.56 90 THR A N 1
ATOM 687 C CA . THR A 1 90 ? -10.734 -23.057 3.750 1.00 76.56 90 THR A CA 1
ATOM 688 C C . THR A 1 90 ? -9.909 -23.488 2.536 1.00 76.56 90 THR A C 1
ATOM 690 O O . THR A 1 90 ? -10.066 -24.624 2.091 1.00 76.56 90 THR A O 1
ATOM 693 N N . GLN A 1 91 ? -9.065 -22.612 1.984 1.00 72.75 91 GLN A N 1
ATOM 694 C CA . GLN A 1 91 ? -8.224 -22.893 0.824 1.00 72.75 91 GLN A CA 1
ATOM 695 C C . GLN A 1 91 ? -6.747 -22.923 1.218 1.00 72.75 91 GLN A C 1
ATOM 697 O O . GLN A 1 91 ? -6.276 -22.068 1.966 1.00 72.75 91 GLN A O 1
ATOM 702 N N . SER A 1 92 ? -6.018 -23.907 0.690 1.00 63.91 92 SER A N 1
ATOM 703 C CA . SER A 1 92 ? -4.570 -24.013 0.872 1.00 63.91 92 SER A CA 1
ATOM 704 C C . SER A 1 92 ? -3.839 -22.930 0.083 1.00 63.91 92 SER A C 1
ATOM 706 O O . SER A 1 92 ? -4.191 -22.647 -1.063 1.00 63.91 92 SER A O 1
ATOM 708 N N . GLN A 1 93 ? -2.796 -22.355 0.677 1.00 65.50 93 GLN A N 1
ATOM 709 C CA . GLN A 1 93 ? -1.995 -21.306 0.060 1.00 65.50 93 GLN A CA 1
ATOM 710 C C . GLN A 1 93 ? -0.591 -21.785 -0.305 1.00 65.50 93 GLN A C 1
ATOM 712 O O . GLN A 1 93 ? 0.205 -22.163 0.559 1.00 65.50 93 GLN A O 1
ATOM 717 N N . THR A 1 94 ? -0.258 -21.663 -1.591 1.00 57.81 94 THR A N 1
ATOM 718 C CA . THR A 1 94 ? 1.089 -21.915 -2.114 1.00 57.81 94 THR A CA 1
ATOM 719 C C . THR A 1 94 ? 2.117 -21.023 -1.406 1.00 57.81 94 THR A C 1
ATOM 721 O O . THR A 1 94 ? 1.905 -19.818 -1.228 1.00 57.81 94 THR A O 1
ATOM 724 N N . GLY A 1 95 ? 3.224 -21.624 -0.972 1.00 60.62 95 GLY A N 1
ATOM 725 C CA . GLY A 1 95 ? 4.298 -20.990 -0.205 1.00 60.62 95 GLY A CA 1
ATOM 726 C C . GLY A 1 95 ? 4.044 -20.844 1.302 1.00 60.62 95 GLY A C 1
ATOM 727 O O . GLY A 1 95 ? 4.941 -20.380 2.004 1.00 60.62 95 GLY A O 1
ATOM 728 N N . ILE A 1 96 ? 2.862 -21.226 1.808 1.00 67.75 96 ILE A N 1
ATOM 729 C CA . ILE A 1 96 ? 2.534 -21.248 3.248 1.00 67.75 96 ILE A CA 1
ATOM 730 C C . ILE A 1 96 ? 2.251 -22.675 3.718 1.00 67.75 96 ILE A C 1
ATOM 732 O O . ILE A 1 96 ? 2.842 -23.121 4.698 1.00 67.75 96 ILE A O 1
ATOM 736 N N . ASP A 1 97 ? 1.368 -23.377 3.003 1.00 62.34 97 ASP A N 1
ATOM 737 C CA . ASP A 1 97 ? 0.880 -24.715 3.368 1.00 62.34 97 ASP A CA 1
ATOM 738 C C . ASP A 1 97 ? 1.604 -25.842 2.617 1.00 62.34 97 ASP A C 1
ATOM 740 O O . ASP A 1 97 ? 1.357 -27.024 2.870 1.00 62.34 97 ASP A O 1
ATOM 744 N N . ASP A 1 98 ? 2.503 -25.490 1.694 1.00 62.81 98 ASP A N 1
ATOM 745 C CA . ASP A 1 98 ? 3.315 -26.467 0.979 1.00 62.81 98 ASP A CA 1
ATOM 746 C C . ASP A 1 98 ? 4.288 -27.128 1.965 1.00 62.81 98 ASP A C 1
ATOM 748 O O . ASP A 1 98 ? 5.174 -26.486 2.538 1.00 62.81 98 ASP A O 1
ATOM 752 N N . LEU A 1 99 ? 4.149 -28.442 2.149 1.00 52.31 99 LEU A N 1
ATOM 753 C CA . LEU A 1 99 ? 5.226 -29.257 2.702 1.00 52.31 99 LEU A CA 1
ATOM 754 C C . LEU A 1 99 ? 6.431 -29.115 1.761 1.00 52.31 99 LEU A C 1
ATOM 756 O O . LEU A 1 99 ? 6.270 -29.205 0.545 1.00 52.31 99 LEU A O 1
ATOM 760 N N . GLN A 1 100 ? 7.615 -28.843 2.317 1.00 49.09 100 GLN A N 1
ATOM 761 C CA . GLN A 1 100 ? 8.868 -28.666 1.574 1.00 49.09 100 GLN A CA 1
ATOM 762 C C . GLN A 1 100 ? 9.155 -29.877 0.677 1.00 49.09 100 GLN A C 1
ATOM 764 O O . GLN A 1 100 ? 9.790 -30.809 1.139 1.00 49.09 100 GLN A O 1
ATOM 769 N N . ASP A 1 101 ? 8.692 -29.861 -0.571 1.00 48.72 101 ASP A N 1
ATOM 770 C CA . ASP A 1 101 ? 9.160 -30.715 -1.668 1.00 48.72 101 ASP A CA 1
ATOM 771 C C . ASP A 1 101 ? 8.562 -30.206 -2.989 1.00 48.72 101 ASP A C 1
ATOM 773 O O . ASP A 1 101 ? 7.687 -30.820 -3.599 1.00 48.72 101 ASP A O 1
ATOM 777 N N . VAL A 1 102 ? 9.034 -29.047 -3.454 1.00 44.78 102 VAL A N 1
ATOM 778 C CA . VAL A 1 102 ? 8.836 -28.642 -4.852 1.00 44.78 102 VAL A CA 1
ATOM 779 C C . VAL A 1 102 ? 10.212 -28.535 -5.511 1.00 44.78 102 VAL A C 1
ATOM 781 O O . VAL A 1 102 ? 11.023 -27.708 -5.083 1.00 44.78 102 VAL A O 1
ATOM 784 N N . PRO A 1 103 ? 10.515 -29.370 -6.525 1.00 42.00 103 PRO A N 1
ATOM 785 C CA . PRO A 1 103 ? 11.784 -29.320 -7.238 1.00 42.00 103 PRO A CA 1
ATOM 786 C C . PRO A 1 103 ? 12.001 -27.940 -7.886 1.00 42.00 103 PRO A C 1
ATOM 788 O O . PRO A 1 103 ? 11.065 -27.409 -8.488 1.00 42.00 103 PRO A O 1
ATOM 791 N N . PRO A 1 104 ? 13.220 -27.368 -7.843 1.00 45.16 104 PRO A N 1
ATOM 792 C CA . PRO A 1 104 ? 13.515 -26.021 -8.353 1.00 45.16 104 PRO A CA 1
ATOM 793 C C . PRO A 1 104 ? 13.346 -25.809 -9.871 1.00 45.16 104 PRO A C 1
ATOM 795 O O . PRO A 1 104 ? 13.693 -24.747 -10.377 1.00 45.16 104 PRO A O 1
ATOM 798 N N . GLU A 1 105 ? 12.858 -26.793 -10.625 1.00 39.56 105 GLU A N 1
ATOM 799 C CA . GLU A 1 105 ? 13.031 -26.856 -12.082 1.00 39.56 105 GLU A CA 1
ATOM 800 C C . GLU A 1 105 ? 11.864 -26.287 -12.909 1.00 39.56 105 GLU A C 1
ATOM 802 O O . GLU A 1 105 ? 11.887 -26.385 -14.134 1.00 39.56 105 GLU A O 1
ATOM 807 N N . LEU A 1 106 ? 10.854 -25.647 -12.302 1.00 40.91 106 LEU A N 1
ATOM 808 C CA . LEU A 1 106 ? 9.674 -25.180 -13.054 1.00 40.91 106 LEU A CA 1
ATOM 809 C C . LEU A 1 106 ? 9.698 -23.715 -13.530 1.00 40.91 106 LEU A C 1
ATOM 811 O O . LEU A 1 106 ? 8.711 -23.247 -14.093 1.00 40.91 106 LEU A O 1
ATOM 815 N N . PHE A 1 107 ? 10.799 -22.979 -13.353 1.00 38.31 107 PHE A N 1
ATOM 816 C CA . PHE A 1 107 ? 10.879 -21.577 -13.791 1.00 38.31 107 PHE A CA 1
ATOM 817 C C . PHE A 1 107 ? 12.199 -21.227 -14.479 1.00 38.31 107 PHE A C 1
ATOM 819 O O . PHE A 1 107 ? 12.849 -20.251 -14.120 1.00 38.31 107 PHE A O 1
ATOM 826 N N . ASP A 1 108 ? 12.566 -21.976 -15.518 1.00 34.50 108 ASP A N 1
ATOM 827 C CA . ASP A 1 108 ? 13.695 -21.615 -16.383 1.00 34.50 108 ASP A CA 1
ATOM 828 C C . ASP A 1 108 ? 13.370 -21.786 -17.873 1.00 34.50 108 ASP A C 1
ATOM 830 O O . ASP A 1 108 ? 14.010 -22.526 -18.610 1.00 34.50 108 ASP A O 1
ATOM 834 N N . THR A 1 109 ? 12.391 -21.022 -18.356 1.00 33.81 109 THR A N 1
ATOM 835 C CA . THR A 1 109 ? 12.249 -20.745 -19.796 1.00 33.81 109 THR A CA 1
ATOM 836 C C . THR A 1 109 ? 11.636 -19.369 -19.988 1.00 33.81 109 THR A C 1
ATOM 838 O O . THR A 1 109 ? 10.431 -19.244 -20.149 1.00 33.81 109 THR A O 1
ATOM 841 N N . ASP A 1 110 ? 12.470 -18.333 -19.849 1.00 34.22 110 ASP A N 1
ATOM 842 C CA . ASP A 1 110 ? 12.447 -17.115 -20.682 1.00 34.22 110 ASP A CA 1
ATOM 843 C C . ASP A 1 110 ? 13.357 -16.047 -20.072 1.00 34.22 110 ASP A C 1
ATOM 845 O O . ASP A 1 110 ? 12.943 -15.118 -19.371 1.00 34.22 110 ASP A O 1
ATOM 849 N N . ARG A 1 111 ? 14.663 -16.204 -20.307 1.00 41.97 111 ARG A N 1
ATOM 850 C CA . ARG A 1 111 ? 15.684 -15.333 -19.723 1.00 41.97 111 ARG A CA 1
ATOM 851 C C . ARG A 1 111 ? 16.767 -14.993 -20.739 1.00 41.97 111 ARG A C 1
ATOM 853 O O . ARG A 1 111 ? 17.883 -15.492 -20.656 1.00 41.97 111 ARG A O 1
ATOM 860 N N . THR A 1 112 ? 16.479 -14.067 -21.657 1.00 34.47 112 THR A N 1
ATOM 861 C CA . THR A 1 112 ? 17.539 -13.476 -22.493 1.00 34.47 112 THR A CA 1
ATOM 862 C C . THR A 1 112 ? 17.293 -12.019 -22.903 1.00 34.47 112 THR A C 1
ATOM 864 O O . THR A 1 112 ? 16.453 -11.718 -23.743 1.00 34.47 112 THR A O 1
ATOM 867 N N . ARG A 1 113 ? 18.184 -11.155 -22.379 1.00 33.75 113 ARG A N 1
ATOM 868 C CA . ARG A 1 113 ? 18.905 -10.017 -23.012 1.00 33.75 113 ARG A CA 1
ATOM 869 C C . ARG A 1 113 ? 18.737 -8.609 -22.400 1.00 33.75 113 ARG A C 1
ATOM 871 O O . ARG A 1 113 ? 17.826 -7.856 -22.708 1.00 33.75 113 ARG A O 1
ATOM 878 N N . LEU A 1 114 ? 19.798 -8.270 -21.656 1.00 44.56 114 LEU A N 1
ATOM 879 C CA . LEU A 1 114 ? 20.647 -7.062 -21.672 1.00 44.56 114 LEU A CA 1
ATOM 880 C C . LEU A 1 114 ? 20.088 -5.650 -21.364 1.00 44.56 114 LEU A C 1
ATOM 882 O O . LEU A 1 114 ? 19.513 -4.979 -22.214 1.00 44.56 114 LEU A O 1
ATOM 886 N N . GLY A 1 115 ? 20.507 -5.129 -20.198 1.00 36.03 115 GLY A N 1
ATOM 887 C CA . GLY A 1 115 ? 21.563 -4.108 -20.070 1.00 36.03 115 GLY A CA 1
ATOM 888 C C . GLY A 1 115 ? 21.272 -2.626 -20.372 1.00 36.03 115 GLY A C 1
ATOM 889 O O . GLY A 1 115 ? 21.550 -2.169 -21.476 1.00 36.03 115 GLY A O 1
ATOM 890 N N . LYS A 1 116 ? 20.903 -1.850 -19.332 1.00 37.25 116 LYS A N 1
ATOM 891 C CA . LYS A 1 116 ? 21.557 -0.602 -18.824 1.00 37.25 116 LYS A CA 1
ATOM 892 C C . LYS A 1 116 ? 20.575 0.205 -17.949 1.00 37.25 116 LYS A C 1
ATOM 894 O O . LYS A 1 116 ? 19.629 0.796 -18.460 1.00 37.25 116 LYS A O 1
ATOM 899 N N . LYS A 1 117 ? 20.816 0.286 -16.631 1.00 47.34 117 LYS A N 1
ATOM 900 C CA . LYS A 1 117 ? 20.042 1.158 -15.722 1.00 47.34 117 LYS A CA 1
ATOM 901 C C . LYS A 1 117 ? 20.554 2.593 -15.752 1.00 47.34 117 LYS A C 1
ATOM 903 O O . LYS A 1 117 ? 21.757 2.826 -15.736 1.00 47.34 117 LYS A O 1
ATOM 908 N N . GLY A 1 118 ? 19.609 3.532 -15.737 1.00 40.75 118 GLY A N 1
ATOM 909 C CA . GLY A 1 118 ? 19.824 4.976 -15.584 1.00 40.7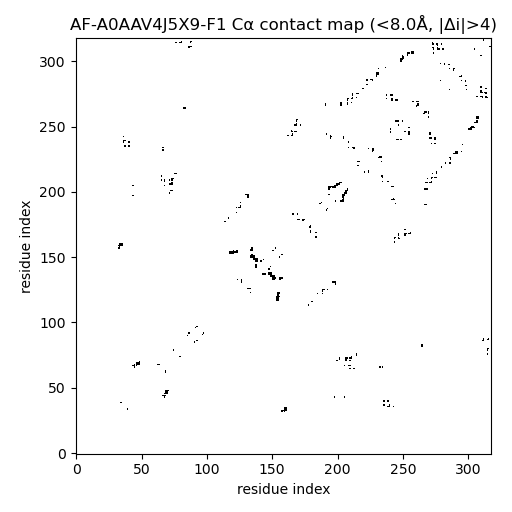5 118 GLY A CA 1
ATOM 910 C C . GLY A 1 118 ? 19.306 5.823 -16.752 1.00 40.75 118 GLY A C 1
ATOM 911 O O . GLY A 1 118 ? 19.086 7.017 -16.585 1.00 40.75 118 GLY A O 1
ATOM 912 N N . ARG A 1 119 ? 19.070 5.214 -17.923 1.00 49.94 119 ARG A N 1
ATOM 913 C CA . ARG A 1 119 ? 18.561 5.889 -19.138 1.00 49.94 119 ARG A CA 1
ATOM 914 C C . ARG A 1 119 ? 17.329 5.216 -19.742 1.00 49.94 119 ARG A C 1
ATOM 916 O O . ARG A 1 119 ? 16.981 5.490 -20.884 1.00 49.94 119 ARG A O 1
ATOM 923 N N . ASP A 1 120 ? 16.717 4.294 -19.007 1.00 60.59 120 ASP A N 1
ATOM 924 C CA . ASP A 1 120 ? 15.636 3.474 -19.533 1.00 60.59 120 ASP A CA 1
ATOM 925 C C . ASP A 1 120 ? 14.340 4.281 -19.670 1.00 60.59 120 ASP A C 1
ATOM 927 O O . ASP A 1 120 ? 13.595 4.483 -18.707 1.00 60.59 120 ASP A O 1
ATOM 931 N N . THR A 1 121 ? 14.085 4.735 -20.895 1.00 58.12 121 THR A N 1
ATOM 932 C CA . THR A 1 121 ? 12.869 5.452 -21.278 1.00 58.12 121 THR A CA 1
ATOM 933 C C . THR A 1 121 ? 11.645 4.541 -21.317 1.00 58.12 121 THR A C 1
ATOM 935 O O . THR A 1 121 ? 10.534 5.053 -21.406 1.00 58.12 121 THR A O 1
ATOM 938 N N . TYR A 1 122 ? 11.789 3.213 -21.184 1.00 64.38 122 TYR A N 1
ATOM 939 C CA . TYR A 1 122 ? 10.640 2.310 -21.059 1.00 64.38 122 TYR A CA 1
ATOM 940 C C . TYR A 1 122 ? 9.752 2.697 -19.877 1.00 64.38 122 TYR A C 1
ATOM 942 O O . TYR A 1 122 ? 8.529 2.610 -19.968 1.00 64.38 122 TYR A O 1
ATOM 950 N N . ILE A 1 123 ? 10.361 3.179 -18.787 1.00 65.25 123 ILE A N 1
ATOM 951 C CA . ILE A 1 123 ? 9.627 3.641 -17.608 1.00 65.25 123 ILE A CA 1
ATOM 952 C C . ILE A 1 123 ? 8.684 4.790 -17.979 1.00 65.25 123 ILE A C 1
ATOM 954 O O . ILE A 1 123 ? 7.582 4.829 -17.448 1.00 65.25 123 ILE A O 1
ATOM 958 N N . LEU A 1 124 ? 9.019 5.643 -18.956 1.00 68.31 124 LEU A N 1
ATOM 959 C CA . LEU A 1 124 ? 8.154 6.749 -19.389 1.00 68.31 124 LEU A CA 1
ATOM 960 C C . LEU A 1 124 ? 6.788 6.289 -19.909 1.00 68.31 124 LEU A C 1
ATOM 962 O O . LEU A 1 124 ? 5.841 7.068 -19.874 1.00 68.31 124 LEU A O 1
ATOM 966 N N . ARG A 1 125 ? 6.651 5.029 -20.349 1.00 69.06 125 ARG A N 1
ATOM 967 C CA . ARG A 1 125 ? 5.373 4.495 -20.842 1.00 69.06 125 ARG A CA 1
ATOM 968 C C . ARG A 1 125 ? 4.257 4.555 -19.799 1.00 69.06 125 ARG A C 1
ATOM 970 O O . ARG A 1 125 ? 3.104 4.635 -20.200 1.00 69.06 125 ARG A O 1
ATOM 977 N N . HIS A 1 126 ? 4.561 4.563 -18.496 1.00 69.25 126 HIS A N 1
ATOM 978 C CA . HIS A 1 126 ? 3.508 4.687 -17.479 1.00 69.25 126 HIS A CA 1
ATOM 979 C C . HIS A 1 126 ? 2.769 6.035 -17.555 1.00 69.25 126 HIS A C 1
ATOM 981 O O . HIS A 1 126 ? 1.579 6.086 -17.255 1.00 69.25 126 HIS A O 1
ATOM 987 N N . PHE A 1 127 ? 3.431 7.106 -18.015 1.00 69.94 127 PHE A N 1
ATOM 988 C CA . PHE A 1 127 ? 2.798 8.415 -18.213 1.00 69.94 127 PHE A CA 1
ATOM 989 C C . PHE A 1 127 ? 1.787 8.424 -19.364 1.00 69.94 127 PHE A C 1
ATOM 991 O O . PHE A 1 127 ? 0.917 9.280 -19.387 1.00 69.94 127 PHE A O 1
ATOM 998 N N . ALA A 1 128 ? 1.843 7.467 -20.297 1.00 64.06 128 ALA A N 1
ATOM 999 C CA . ALA A 1 128 ? 0.829 7.360 -21.349 1.00 64.06 128 ALA A CA 1
ATOM 1000 C C . ALA A 1 128 ? -0.543 6.918 -20.806 1.00 64.06 128 ALA A C 1
ATOM 1002 O O . ALA A 1 128 ? -1.564 7.156 -21.441 1.00 64.06 128 ALA A O 1
ATOM 1003 N N . TYR A 1 129 ? -0.561 6.280 -19.632 1.00 61.94 129 TYR A N 1
ATOM 1004 C CA . TYR A 1 129 ? -1.759 5.714 -19.003 1.00 61.94 129 TYR A CA 1
ATOM 1005 C C . TYR A 1 129 ? -2.086 6.387 -17.663 1.00 61.94 129 TYR A C 1
ATOM 1007 O O . TYR A 1 129 ? -2.837 5.844 -16.852 1.00 61.94 129 TYR A O 1
ATOM 1015 N N . ASN A 1 130 ? -1.484 7.547 -17.403 1.00 63.47 130 ASN A N 1
ATOM 1016 C CA . ASN A 1 130 ? -1.651 8.319 -16.182 1.00 63.47 130 ASN A CA 1
ATOM 1017 C C . ASN A 1 130 ? -1.834 9.800 -16.536 1.00 63.47 130 ASN A C 1
ATOM 1019 O O . ASN A 1 130 ? -1.310 10.271 -17.537 1.00 63.47 130 ASN A O 1
ATOM 1023 N N . SER A 1 131 ? -2.536 10.546 -15.688 1.00 60.31 131 SER A N 1
ATOM 1024 C CA . SER A 1 131 ? -2.695 11.999 -15.816 1.00 60.31 131 SER A CA 1
ATOM 1025 C C . SER A 1 131 ? -1.428 12.778 -15.440 1.00 60.31 131 SER A C 1
ATOM 1027 O O . SER A 1 131 ? -1.358 13.986 -15.661 1.00 60.31 131 SER A O 1
ATOM 1029 N N . ALA A 1 132 ? -0.433 12.114 -14.842 1.00 65.31 132 ALA A N 1
ATOM 1030 C CA . ALA A 1 132 ? 0.857 12.720 -14.539 1.00 65.31 132 ALA A CA 1
ATOM 1031 C C . ALA A 1 132 ? 1.662 12.980 -15.822 1.00 65.31 132 ALA A C 1
ATOM 1033 O O . ALA A 1 132 ? 1.572 12.237 -16.797 1.00 65.31 132 ALA A O 1
ATOM 1034 N N . THR A 1 133 ? 2.502 14.012 -15.800 1.00 65.94 133 THR A N 1
ATOM 1035 C CA . THR A 1 133 ? 3.468 14.280 -16.871 1.00 65.94 133 THR A CA 1
ATOM 1036 C C . THR A 1 133 ? 4.886 14.052 -16.361 1.00 65.94 133 THR A C 1
ATOM 1038 O O . THR A 1 133 ? 5.163 14.303 -15.183 1.00 65.94 133 THR A O 1
ATOM 1041 N N . PRO A 1 134 ? 5.800 13.559 -17.215 1.00 67.44 134 PRO A N 1
ATOM 1042 C CA . PRO A 1 134 ? 7.175 13.369 -16.804 1.00 67.44 134 PRO A CA 1
ATOM 1043 C C . PRO A 1 134 ? 7.805 14.714 -16.425 1.00 67.44 134 PRO A C 1
ATOM 1045 O O . PRO A 1 134 ? 7.615 15.700 -17.146 1.00 67.44 134 PRO A O 1
ATOM 1048 N N . PRO A 1 135 ? 8.597 14.764 -15.341 1.00 65.12 135 PRO A N 1
ATOM 1049 C CA . PRO A 1 135 ? 9.305 15.969 -14.940 1.00 65.12 135 PRO A CA 1
ATOM 1050 C C . PRO A 1 135 ? 10.210 16.442 -16.079 1.00 65.12 135 PRO A C 1
ATOM 1052 O O . PRO A 1 135 ? 10.937 15.649 -16.685 1.00 65.12 135 PRO A O 1
ATOM 1055 N N . LYS A 1 136 ? 10.149 17.739 -16.386 1.00 71.19 136 LYS A N 1
ATOM 1056 C CA . LYS A 1 136 ? 10.957 18.376 -17.428 1.00 71.19 136 LYS A CA 1
ATOM 1057 C C . LYS A 1 136 ? 12.030 19.259 -16.788 1.00 71.19 136 LYS A C 1
ATOM 1059 O O . LYS A 1 136 ? 11.766 19.973 -15.826 1.00 71.19 136 LYS A O 1
ATOM 1064 N N . SER A 1 137 ? 13.230 19.225 -17.347 1.00 62.75 137 SER A N 1
ATOM 1065 C CA . SER A 1 137 ? 14.318 20.169 -17.096 1.00 62.75 137 SER A CA 1
ATOM 1066 C C . SER A 1 137 ? 14.598 20.960 -18.371 1.00 62.75 137 SER A C 1
ATOM 1068 O O . SER A 1 137 ? 14.325 20.482 -19.469 1.00 62.75 137 SER A O 1
ATOM 1070 N N . TYR A 1 138 ? 15.136 22.168 -18.243 1.00 66.31 138 TYR A N 1
ATOM 1071 C CA . TYR A 1 138 ? 15.413 23.042 -19.381 1.00 66.31 138 TYR A CA 1
ATOM 1072 C C . TYR A 1 138 ? 16.909 23.078 -19.677 1.00 66.31 138 TYR A C 1
ATOM 1074 O O . TYR A 1 138 ? 17.743 23.161 -18.770 1.00 66.31 138 TYR A O 1
ATOM 1082 N N . ILE A 1 139 ? 17.265 23.049 -20.961 1.00 69.06 139 ILE A N 1
ATOM 1083 C CA . ILE A 1 139 ? 18.657 23.217 -21.388 1.00 69.06 139 ILE A CA 1
ATOM 1084 C C . ILE A 1 139 ? 19.134 24.627 -20.980 1.00 69.06 139 ILE A C 1
ATOM 1086 O O . ILE A 1 139 ? 18.417 25.614 -21.158 1.00 69.06 139 ILE A O 1
ATOM 1090 N N . ARG A 1 140 ? 20.337 24.699 -20.384 1.00 56.16 140 ARG A N 1
ATOM 1091 C CA . ARG A 1 140 ? 20.951 25.882 -19.738 1.00 56.16 140 ARG A CA 1
ATOM 1092 C C . ARG A 1 140 ? 20.522 27.231 -20.337 1.00 56.16 140 ARG A C 1
ATOM 1094 O O . ARG A 1 140 ? 20.814 27.520 -21.493 1.00 56.16 140 ARG A O 1
ATOM 1101 N N . GLY A 1 141 ? 19.932 28.083 -19.493 1.00 57.22 141 GLY A N 1
ATOM 1102 C CA . GLY A 1 141 ? 19.625 29.486 -19.803 1.00 57.22 141 GLY A CA 1
ATOM 1103 C C . GLY A 1 141 ? 18.297 29.728 -20.525 1.00 57.22 141 GLY A C 1
ATOM 1104 O O . GLY A 1 141 ? 17.971 30.880 -20.784 1.00 57.22 141 GLY A O 1
ATOM 1105 N N . LYS A 1 142 ? 17.521 28.678 -20.825 1.00 58.50 142 LYS A N 1
ATOM 1106 C CA . LYS A 1 142 ? 16.239 28.768 -21.548 1.00 58.50 142 LYS A CA 1
ATOM 1107 C C . LYS A 1 142 ? 15.053 28.288 -20.706 1.00 58.50 142 LYS A C 1
ATOM 1109 O O . LYS A 1 142 ? 14.234 27.490 -21.157 1.00 58.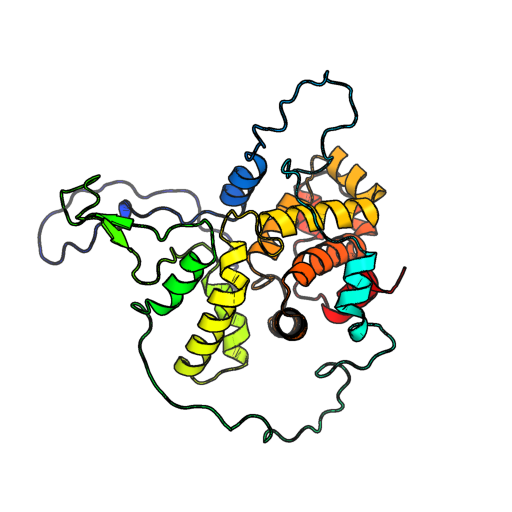50 142 LYS A O 1
ATOM 1114 N N . LEU A 1 143 ? 15.002 28.731 -19.449 1.00 57.66 143 LEU A N 1
ATOM 1115 C CA . LEU A 1 143 ? 13.920 28.398 -18.522 1.00 57.66 143 LEU A CA 1
ATOM 1116 C C . LEU A 1 143 ? 12.579 28.905 -19.079 1.00 57.66 143 LEU A C 1
ATOM 1118 O O . LEU A 1 143 ? 12.467 30.076 -19.428 1.00 57.66 143 LEU A O 1
ATOM 1122 N N . GLY A 1 144 ? 11.578 28.026 -19.161 1.00 61.09 144 GLY A N 1
ATOM 1123 C CA . GLY A 1 144 ? 10.222 28.382 -19.600 1.00 61.09 144 GLY A CA 1
ATOM 1124 C C . GLY A 1 144 ? 9.985 28.355 -21.113 1.00 61.09 144 GLY A C 1
ATOM 1125 O O . GLY A 1 144 ? 8.865 28.610 -21.543 1.00 61.09 144 GLY A O 1
ATOM 1126 N N . VAL A 1 145 ? 10.991 28.010 -21.925 1.00 69.88 145 VAL A N 1
ATOM 1127 C CA . VAL A 1 145 ? 10.811 27.807 -23.371 1.00 69.88 145 VAL A CA 1
ATOM 1128 C C . VAL A 1 145 ? 10.582 26.319 -23.640 1.00 69.88 145 VAL A C 1
ATOM 1130 O O . VAL A 1 145 ? 11.509 25.518 -23.502 1.00 69.88 145 VAL A O 1
ATOM 1133 N N . GLU A 1 146 ? 9.351 25.943 -24.007 1.00 67.25 146 GLU A N 1
ATOM 1134 C CA . GLU A 1 146 ? 8.936 24.536 -24.162 1.00 67.25 146 GLU A CA 1
ATOM 1135 C C . GLU A 1 146 ? 9.802 23.740 -25.149 1.00 67.25 146 GLU A C 1
ATOM 1137 O O . GLU A 1 146 ? 10.076 22.567 -24.909 1.00 67.25 146 GLU A O 1
ATOM 1142 N N . GLU A 1 147 ? 10.312 24.383 -26.203 1.00 66.19 147 GLU A N 1
ATOM 1143 C CA . GLU A 1 147 ? 11.202 23.758 -27.195 1.00 66.19 147 GLU A CA 1
ATOM 1144 C C . GLU A 1 147 ? 12.520 23.233 -26.600 1.00 66.19 147 GLU A C 1
ATOM 1146 O O . GLU A 1 147 ? 13.159 22.353 -27.174 1.00 66.19 147 GLU A O 1
ATOM 1151 N N . PHE A 1 148 ? 12.936 23.751 -25.440 1.00 64.44 148 PHE A N 1
ATOM 1152 C CA . PHE A 1 148 ? 14.162 23.340 -24.749 1.00 64.44 148 PHE A CA 1
ATOM 1153 C C . PHE A 1 148 ? 13.887 22.518 -23.487 1.00 64.44 148 PHE A C 1
ATOM 1155 O O . PHE A 1 148 ? 14.813 22.271 -22.706 1.00 64.44 148 PHE A O 1
ATOM 1162 N N . ALA A 1 149 ? 12.634 22.101 -23.283 1.00 65.19 149 ALA A N 1
ATOM 1163 C CA . ALA A 1 149 ? 12.234 21.244 -22.183 1.00 65.19 149 ALA A CA 1
ATOM 1164 C C . ALA A 1 149 ? 12.537 19.774 -22.518 1.00 65.19 149 ALA A C 1
ATOM 1166 O O . ALA A 1 149 ? 12.043 19.213 -23.493 1.00 65.19 149 ALA A O 1
ATOM 1167 N N . VAL A 1 150 ? 13.340 19.128 -21.679 1.00 65.81 150 VAL A N 1
ATOM 1168 C CA . VAL A 1 150 ? 13.752 17.728 -21.815 1.00 65.81 150 VAL A CA 1
ATOM 1169 C C . VAL A 1 150 ? 13.347 16.973 -20.558 1.00 65.81 150 VAL A C 1
ATOM 1171 O O . VAL A 1 150 ? 13.548 17.460 -19.449 1.00 65.81 150 VAL A O 1
ATOM 1174 N N . THR A 1 151 ? 12.794 15.769 -20.696 1.00 65.50 151 THR A N 1
ATOM 1175 C CA . THR A 1 151 ? 12.449 14.934 -19.539 1.00 65.50 151 THR A CA 1
ATOM 1176 C C . THR A 1 151 ? 13.679 14.634 -18.681 1.00 65.50 151 THR A C 1
ATOM 1178 O O . THR A 1 151 ? 14.684 14.121 -19.179 1.00 65.50 151 THR A O 1
ATOM 1181 N N . TYR A 1 152 ? 13.597 14.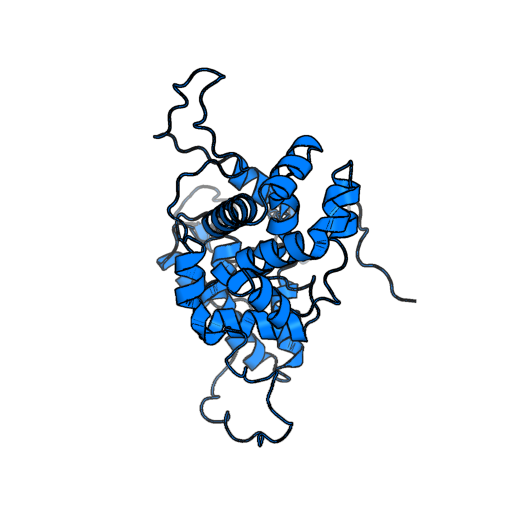942 -17.385 1.00 55.69 152 TYR A N 1
ATOM 1182 C CA . TYR A 1 152 ? 14.675 14.697 -16.437 1.00 55.69 152 TYR A CA 1
ATOM 1183 C C . TYR A 1 152 ? 14.145 14.328 -15.037 1.00 55.69 152 TYR A C 1
ATOM 1185 O O . TYR A 1 152 ? 13.379 15.105 -14.468 1.00 55.69 152 TYR A O 1
ATOM 1193 N N . PRO A 1 153 ? 14.593 13.205 -14.436 1.00 64.56 153 PRO A N 1
ATOM 1194 C CA . PRO A 1 153 ? 15.592 12.271 -14.969 1.00 64.56 153 PRO A CA 1
ATOM 1195 C C . PRO A 1 153 ? 15.089 11.518 -16.222 1.00 64.56 153 PRO A C 1
ATOM 1197 O O . PRO A 1 153 ? 13.886 11.500 -16.461 1.00 64.56 153 PRO A O 1
ATOM 1200 N N . PRO A 1 154 ? 15.958 10.900 -17.048 1.00 57.19 154 PRO A N 1
ATOM 1201 C CA . PRO A 1 154 ? 15.554 10.296 -18.331 1.00 57.19 154 PRO A CA 1
ATOM 1202 C C . PRO A 1 154 ? 14.500 9.178 -18.237 1.00 57.19 154 PRO A C 1
ATOM 1204 O O . PRO A 1 154 ? 13.828 8.873 -19.216 1.00 57.19 154 PRO A O 1
ATOM 1207 N N . ASN A 1 155 ? 14.356 8.559 -17.062 1.00 62.06 155 ASN A N 1
ATOM 1208 C CA . ASN A 1 155 ? 13.308 7.580 -16.761 1.00 62.06 155 ASN A CA 1
ATOM 1209 C C . ASN A 1 155 ? 11.981 8.226 -16.303 1.00 62.06 155 ASN A C 1
ATOM 1211 O O . ASN A 1 155 ? 11.007 7.515 -16.080 1.00 62.06 155 ASN A O 1
ATOM 1215 N N . GLY A 1 156 ? 11.957 9.549 -16.121 1.00 68.75 156 GLY A N 1
ATOM 1216 C CA . GLY A 1 156 ? 10.821 10.340 -15.655 1.00 68.75 156 GLY A CA 1
ATOM 1217 C C . GLY A 1 156 ? 10.448 10.137 -14.186 1.00 68.75 156 GLY A C 1
ATOM 1218 O O . GLY A 1 156 ? 9.420 10.646 -13.757 1.00 68.75 156 GLY A O 1
ATOM 1219 N N . VAL A 1 157 ? 11.259 9.419 -13.403 1.00 72.12 157 VAL A N 1
ATOM 1220 C CA . VAL A 1 157 ? 10.994 9.164 -11.981 1.00 72.12 157 VAL A CA 1
ATOM 1221 C C . VAL A 1 157 ? 12.005 9.929 -11.146 1.00 72.12 157 VAL A C 1
ATOM 1223 O O . VAL A 1 157 ? 13.203 9.643 -11.189 1.00 72.12 157 VAL A O 1
ATOM 1226 N N . ILE A 1 158 ? 11.517 10.886 -10.360 1.00 69.44 158 ILE A N 1
ATOM 1227 C CA . ILE A 1 158 ? 12.329 11.568 -9.355 1.00 69.44 158 ILE A CA 1
ATOM 1228 C C . ILE A 1 158 ? 12.455 10.631 -8.144 1.00 69.44 158 ILE A C 1
ATOM 1230 O O . ILE A 1 158 ? 11.431 10.214 -7.601 1.00 69.44 158 ILE A O 1
ATOM 1234 N N . PRO A 1 159 ? 13.678 10.275 -7.711 1.00 67.75 159 PRO A N 1
ATOM 1235 C CA . PRO A 1 159 ? 13.861 9.486 -6.501 1.00 67.75 159 PRO A CA 1
ATOM 1236 C C . PRO A 1 159 ? 13.270 10.193 -5.275 1.00 67.75 159 PRO A C 1
ATOM 1238 O O . PRO A 1 159 ? 13.544 11.368 -5.040 1.00 67.75 159 PRO A O 1
ATOM 1241 N N . PHE A 1 160 ? 12.516 9.451 -4.469 1.00 75.94 160 PHE A N 1
ATOM 1242 C CA . PHE A 1 160 ? 11.947 9.908 -3.200 1.00 75.94 160 PHE A CA 1
ATOM 1243 C C . PHE A 1 160 ? 12.467 9.062 -2.030 1.00 75.94 160 PHE A C 1
ATOM 1245 O O . PHE A 1 160 ? 13.105 8.016 -2.210 1.00 75.94 160 PHE A O 1
ATOM 1252 N N . HIS A 1 161 ? 12.199 9.513 -0.805 1.00 74.38 161 HIS A N 1
ATOM 1253 C CA . HIS A 1 161 ? 12.688 8.843 0.393 1.00 74.38 161 HIS A CA 1
ATOM 1254 C C . HIS A 1 161 ? 12.079 7.439 0.534 1.00 74.38 161 HIS A C 1
ATOM 1256 O O . HIS A 1 161 ? 10.863 7.263 0.558 1.00 74.38 161 HIS A O 1
ATOM 1262 N N . GLY A 1 162 ? 12.938 6.427 0.654 1.00 75.62 162 GLY A N 1
ATOM 1263 C CA . GLY A 1 162 ? 12.513 5.031 0.739 1.00 75.62 162 GLY A CA 1
ATOM 1264 C C . GLY A 1 162 ? 12.285 4.345 -0.611 1.00 75.62 162 GLY A C 1
ATOM 1265 O O . GLY A 1 162 ? 11.911 3.179 -0.612 1.00 75.62 162 GLY A O 1
ATOM 1266 N N . PHE A 1 163 ? 12.568 4.990 -1.753 1.00 82.75 163 PHE A N 1
ATOM 1267 C CA . PHE A 1 163 ? 12.488 4.344 -3.075 1.00 82.75 163 PHE A CA 1
ATOM 1268 C C . PHE A 1 163 ? 13.310 3.044 -3.149 1.00 82.75 163 PHE A C 1
ATOM 1270 O O . PHE A 1 163 ? 12.853 2.043 -3.694 1.00 82.75 163 PHE A O 1
ATOM 1277 N N . ALA A 1 164 ? 14.503 3.034 -2.545 1.00 83.38 164 ALA A N 1
ATOM 1278 C CA . ALA A 1 164 ? 15.365 1.853 -2.497 1.00 83.38 164 ALA A CA 1
ATOM 1279 C C . ALA A 1 164 ? 14.728 0.665 -1.750 1.00 83.38 164 ALA A C 1
ATOM 1281 O O . ALA A 1 164 ? 15.068 -0.482 -2.039 1.00 83.38 164 ALA A O 1
ATOM 1282 N N . MET A 1 165 ? 13.768 0.911 -0.848 1.00 86.81 165 MET A N 1
ATOM 1283 C CA . MET A 1 165 ? 13.093 -0.159 -0.111 1.00 86.81 165 MET A CA 1
ATOM 1284 C C . MET A 1 165 ? 12.271 -1.057 -1.030 1.00 86.81 165 MET A C 1
ATOM 1286 O O . MET A 1 165 ? 12.144 -2.240 -0.747 1.00 86.81 165 MET A O 1
ATOM 1290 N N . TYR A 1 166 ? 11.792 -0.573 -2.176 1.00 88.00 166 TYR A N 1
ATOM 1291 C CA . TYR A 1 166 ? 11.115 -1.442 -3.142 1.00 88.00 166 TYR A CA 1
ATOM 1292 C C . TYR A 1 166 ? 12.024 -2.515 -3.754 1.00 88.00 166 TYR A C 1
ATOM 1294 O O . TYR A 1 166 ? 11.546 -3.509 -4.292 1.00 88.00 166 TYR A O 1
ATOM 1302 N N . VAL A 1 167 ? 13.338 -2.313 -3.701 1.00 88.62 167 VAL A N 1
ATOM 1303 C CA . VAL A 1 167 ? 14.307 -3.261 -4.251 1.00 88.62 167 VAL A CA 1
ATOM 1304 C C . VAL A 1 167 ? 14.762 -4.261 -3.186 1.00 88.62 167 VAL A C 1
ATOM 1306 O O . VAL A 1 167 ? 15.086 -5.394 -3.524 1.00 88.62 167 VAL A O 1
ATOM 1309 N N . ALA A 1 168 ? 14.739 -3.875 -1.906 1.00 88.62 168 ALA A N 1
ATOM 1310 C CA . ALA A 1 168 ? 15.304 -4.663 -0.813 1.00 88.62 168 ALA A CA 1
ATOM 1311 C C . ALA A 1 168 ? 14.732 -6.095 -0.683 1.00 88.62 168 ALA A C 1
ATOM 1313 O O . ALA A 1 168 ? 15.543 -7.016 -0.607 1.00 88.62 168 ALA A O 1
ATOM 1314 N N . PRO A 1 169 ? 13.403 -6.340 -0.730 1.00 91.19 169 PRO A N 1
ATOM 1315 C CA . PRO A 1 169 ? 12.869 -7.706 -0.685 1.00 91.19 169 PRO A CA 1
ATOM 1316 C C . PRO A 1 169 ? 13.287 -8.549 -1.898 1.00 91.19 169 PRO A C 1
ATOM 1318 O O . PRO A 1 169 ? 13.593 -9.728 -1.762 1.00 91.19 169 PRO A O 1
ATOM 1321 N N . LEU A 1 170 ? 13.384 -7.935 -3.083 1.00 88.38 170 LEU A N 1
ATOM 1322 C CA . LEU A 1 170 ? 13.759 -8.634 -4.319 1.00 88.38 170 LEU A CA 1
ATOM 1323 C C . LEU A 1 170 ? 15.222 -9.095 -4.318 1.00 88.38 170 LEU A C 1
ATOM 1325 O O . LEU A 1 170 ? 15.557 -10.038 -5.031 1.00 88.38 170 LEU A O 1
ATOM 1329 N N . CYS A 1 171 ? 16.086 -8.468 -3.514 1.00 89.38 171 CYS A N 1
ATOM 1330 C CA . CYS A 1 171 ? 17.470 -8.909 -3.341 1.00 89.38 171 CYS A CA 1
ATOM 1331 C C . CYS A 1 171 ? 17.577 -10.304 -2.703 1.00 89.38 171 CYS A C 1
ATOM 1333 O O . CYS A 1 171 ? 18.600 -10.954 -2.881 1.00 89.38 171 CYS A O 1
ATOM 1335 N N . PHE A 1 172 ? 16.547 -10.772 -1.987 1.00 88.12 172 PHE A N 1
ATOM 1336 C CA . PHE A 1 172 ? 16.507 -12.136 -1.447 1.00 88.12 172 PHE A CA 1
ATOM 1337 C C . PHE A 1 172 ? 16.113 -13.180 -2.500 1.00 88.12 172 PHE A C 1
ATOM 1339 O O . PHE A 1 172 ? 16.407 -14.357 -2.320 1.00 88.12 172 PHE A O 1
ATOM 1346 N N . LEU A 1 173 ? 15.467 -12.759 -3.594 1.00 85.31 173 LEU A N 1
ATOM 1347 C CA . LEU A 1 173 ? 15.012 -13.650 -4.666 1.00 85.31 173 LEU A CA 1
ATOM 1348 C C . LEU A 1 173 ? 16.016 -13.770 -5.816 1.00 85.31 173 LEU A C 1
ATOM 1350 O O . LEU A 1 173 ? 16.095 -14.808 -6.468 1.00 85.31 173 LEU A O 1
ATOM 1354 N N . TYR A 1 174 ? 16.759 -12.701 -6.106 1.00 83.44 174 TYR A N 1
ATOM 1355 C CA . TYR A 1 174 ? 17.569 -12.607 -7.316 1.00 83.44 174 TYR A CA 1
ATOM 1356 C C . TYR A 1 174 ? 19.033 -12.319 -7.002 1.00 83.44 174 TYR A C 1
ATOM 1358 O O . TYR A 1 174 ? 19.381 -11.227 -6.557 1.00 83.44 174 TYR A O 1
ATOM 1366 N N . ASN A 1 175 ? 19.900 -13.270 -7.352 1.00 83.38 175 ASN A N 1
ATOM 1367 C CA . ASN A 1 175 ? 21.352 -13.082 -7.319 1.00 83.38 175 ASN A CA 1
ATOM 1368 C C . ASN A 1 175 ? 21.845 -12.201 -8.484 1.00 83.38 175 ASN A C 1
ATOM 1370 O O . ASN A 1 175 ? 22.806 -11.446 -8.336 1.00 83.38 175 ASN A O 1
ATOM 1374 N N . ASP A 1 176 ? 21.179 -12.267 -9.645 1.00 86.88 176 ASP A N 1
ATOM 1375 C CA . ASP A 1 176 ? 21.503 -11.426 -10.801 1.00 86.88 176 ASP A CA 1
ATOM 1376 C C . ASP A 1 176 ? 20.839 -10.041 -10.701 1.00 86.88 176 ASP A C 1
ATOM 1378 O O . ASP A 1 176 ? 19.618 -9.877 -10.784 1.00 86.88 176 ASP A O 1
ATOM 1382 N N . VAL A 1 177 ? 21.674 -9.006 -10.607 1.00 83.56 177 VAL A N 1
ATOM 1383 C CA . VAL A 1 177 ? 21.260 -7.597 -10.525 1.00 83.56 177 VAL A CA 1
ATOM 1384 C C . VAL A 1 177 ? 20.512 -7.138 -11.784 1.00 83.56 177 VAL A C 1
ATOM 1386 O O . VAL A 1 177 ? 19.668 -6.229 -11.720 1.00 83.56 177 VAL A O 1
ATOM 1389 N N . VAL A 1 178 ? 20.810 -7.741 -12.941 1.00 82.56 178 VAL A N 1
ATOM 1390 C CA . VAL A 1 178 ? 20.146 -7.420 -14.209 1.00 82.56 178 VAL A CA 1
ATOM 1391 C C . VAL A 1 178 ? 18.728 -7.978 -14.211 1.00 82.56 178 VAL A C 1
ATOM 1393 O O . VAL A 1 178 ? 17.790 -7.225 -14.460 1.00 82.56 178 VAL A O 1
ATOM 1396 N N . GLN A 1 179 ? 18.533 -9.249 -13.867 1.00 83.38 179 GLN A N 1
ATOM 1397 C CA . GLN A 1 179 ? 17.208 -9.834 -13.650 1.00 83.38 179 GLN A CA 1
ATOM 1398 C C . GLN A 1 179 ? 16.371 -9.032 -12.660 1.00 83.38 179 GLN A C 1
ATOM 1400 O O . GLN A 1 179 ? 15.262 -8.605 -12.991 1.00 83.38 179 GLN A O 1
ATOM 1405 N N . LEU A 1 180 ? 16.935 -8.786 -11.476 1.00 85.56 180 LEU A N 1
ATOM 1406 C CA . LEU A 1 180 ? 16.298 -8.036 -10.403 1.00 85.56 180 LEU A CA 1
ATOM 1407 C C . LEU A 1 180 ? 15.796 -6.683 -10.907 1.00 85.56 180 LEU A C 1
ATOM 1409 O O . LEU A 1 180 ? 14.697 -6.249 -10.567 1.00 85.56 180 LEU A O 1
ATOM 1413 N N . TYR A 1 181 ? 16.568 -6.023 -11.777 1.00 85.44 181 TYR A N 1
ATOM 1414 C CA . TYR A 1 181 ? 16.120 -4.792 -12.410 1.00 85.44 181 TYR A CA 1
ATOM 1415 C C . TYR A 1 181 ? 14.841 -4.937 -13.199 1.00 85.44 181 TYR A C 1
ATOM 1417 O O . TYR A 1 181 ? 13.956 -4.102 -13.062 1.00 85.44 181 TYR A O 1
ATOM 1425 N N . TYR A 1 182 ? 14.805 -5.914 -14.097 1.00 84.62 182 TYR A N 1
ATOM 1426 C CA . TYR A 1 182 ? 13.735 -6.039 -15.062 1.00 84.62 182 TYR A CA 1
ATOM 1427 C C . TYR A 1 182 ? 12.438 -6.417 -14.363 1.00 84.62 182 TYR A C 1
ATOM 1429 O O . TYR A 1 182 ? 11.389 -5.871 -14.706 1.00 84.62 182 TYR A O 1
ATOM 1437 N N . VAL A 1 183 ? 12.542 -7.249 -13.325 1.00 85.81 183 VAL A N 1
ATOM 1438 C CA . VAL A 1 183 ? 11.438 -7.581 -12.425 1.00 85.81 183 VAL A CA 1
ATOM 1439 C C . VAL A 1 183 ? 10.971 -6.337 -11.671 1.00 85.81 183 VAL A C 1
ATOM 1441 O O . VAL A 1 183 ? 9.812 -5.948 -11.810 1.00 85.81 183 VAL A O 1
ATOM 1444 N N . PHE A 1 184 ? 11.874 -5.637 -10.975 1.00 90.19 184 PHE A N 1
ATOM 1445 C CA . PHE A 1 184 ? 11.535 -4.403 -10.260 1.00 90.19 184 PHE A CA 1
ATOM 1446 C C . PHE A 1 184 ? 10.903 -3.351 -11.182 1.00 90.19 184 PHE A C 1
ATOM 1448 O O . PHE A 1 184 ? 9.886 -2.754 -10.846 1.00 90.19 184 PHE A O 1
ATOM 1455 N N . ARG A 1 185 ? 11.476 -3.137 -12.370 1.00 86.19 185 ARG A N 1
ATOM 1456 C CA . ARG A 1 185 ? 10.975 -2.187 -13.368 1.00 86.19 185 ARG A CA 1
ATOM 1457 C C . ARG A 1 185 ? 9.549 -2.531 -13.776 1.00 86.19 185 ARG A C 1
ATOM 1459 O O . ARG A 1 185 ? 8.723 -1.626 -13.861 1.00 86.19 185 ARG A O 1
ATOM 1466 N N . LYS A 1 186 ? 9.266 -3.811 -14.040 1.00 83.38 186 LYS A N 1
ATOM 1467 C CA . LYS A 1 186 ? 7.925 -4.268 -14.414 1.00 83.38 186 LYS A CA 1
ATOM 1468 C C . LYS A 1 186 ? 6.937 -4.022 -13.273 1.00 83.38 186 LYS A C 1
ATOM 1470 O O . LYS A 1 186 ? 5.922 -3.375 -13.506 1.00 83.38 186 LYS A O 1
ATOM 1475 N N . MET A 1 187 ? 7.282 -4.415 -12.044 1.00 87.69 187 MET A N 1
ATOM 1476 C CA . MET A 1 187 ? 6.446 -4.150 -10.865 1.00 87.69 187 MET A CA 1
ATOM 1477 C C . MET A 1 187 ? 6.199 -2.655 -10.644 1.00 87.69 187 MET A C 1
ATOM 1479 O O . MET A 1 187 ? 5.073 -2.236 -10.385 1.00 87.69 187 MET A O 1
ATOM 1483 N N . TYR A 1 188 ? 7.235 -1.827 -10.787 1.00 89.81 188 TYR A N 1
ATOM 1484 C CA . TYR A 1 188 ? 7.118 -0.390 -10.584 1.00 89.81 188 TYR A CA 1
ATOM 1485 C C . TYR A 1 188 ? 6.201 0.264 -11.619 1.00 89.81 188 TYR A C 1
ATOM 1487 O O . TYR A 1 188 ? 5.319 1.029 -11.245 1.00 89.81 188 TYR A O 1
ATOM 1495 N N . VAL A 1 189 ? 6.391 -0.049 -12.906 1.00 82.50 189 VAL A N 1
ATOM 1496 C CA . VAL A 1 189 ? 5.625 0.526 -14.028 1.00 82.50 189 VAL A CA 1
ATOM 1497 C C . VAL A 1 189 ? 4.184 0.016 -14.076 1.00 82.50 189 VAL A C 1
ATOM 1499 O O . VAL A 1 189 ? 3.327 0.706 -14.616 1.00 82.50 189 VAL A O 1
ATOM 1502 N N . GLN A 1 190 ? 3.898 -1.161 -13.520 1.00 83.31 190 GLN A N 1
ATOM 1503 C CA . GLN A 1 190 ? 2.541 -1.710 -13.472 1.00 83.31 190 GLN A CA 1
ATOM 1504 C C . GLN A 1 190 ? 1.774 -1.231 -12.230 1.00 83.31 190 GLN A C 1
ATOM 1506 O O . GLN A 1 190 ? 0.623 -0.795 -12.339 1.00 83.31 190 GLN A O 1
ATOM 1511 N N . TYR A 1 191 ? 2.439 -1.233 -11.070 1.00 90.56 191 TYR A N 1
ATOM 1512 C CA . TYR A 1 191 ? 1.796 -1.031 -9.775 1.00 90.56 191 TYR A CA 1
ATOM 1513 C C . TYR A 1 191 ? 2.349 0.181 -9.022 1.00 90.56 191 TYR A C 1
ATOM 1515 O O . TYR A 1 191 ? 1.634 1.160 -8.810 1.00 90.56 191 TYR A O 1
ATOM 1523 N N . PHE A 1 192 ? 3.623 0.151 -8.615 1.00 92.12 192 PHE A N 1
ATOM 1524 C CA . PHE A 1 192 ? 4.105 1.060 -7.569 1.00 92.12 192 PHE A CA 1
ATOM 1525 C C . PHE A 1 192 ? 4.131 2.535 -7.972 1.00 92.12 192 PHE A C 1
ATOM 1527 O O . PHE A 1 192 ? 3.968 3.382 -7.100 1.00 92.12 192 PHE A O 1
ATOM 1534 N N . PHE A 1 193 ? 4.254 2.882 -9.258 1.00 88.12 193 PHE A N 1
ATOM 1535 C CA . PHE A 1 193 ? 4.188 4.285 -9.698 1.00 88.12 193 PHE A CA 1
ATOM 1536 C C . PHE A 1 193 ? 2.867 4.972 -9.297 1.00 88.12 193 PHE A C 1
ATOM 1538 O O . PHE A 1 193 ? 2.845 6.177 -9.030 1.00 88.12 193 PHE A O 1
ATOM 1545 N N . ARG A 1 194 ? 1.770 4.201 -9.212 1.00 89.69 194 ARG A N 1
ATOM 1546 C CA . ARG A 1 194 ? 0.429 4.682 -8.836 1.00 89.69 194 ARG A CA 1
ATOM 1547 C C . ARG A 1 194 ? 0.360 5.117 -7.374 1.00 89.69 194 ARG A C 1
ATOM 1549 O O . ARG A 1 194 ? -0.494 5.925 -7.016 1.00 89.69 194 ARG A O 1
ATOM 1556 N N . LEU A 1 195 ? 1.278 4.617 -6.546 1.00 91.62 195 LEU A N 1
ATOM 1557 C CA . LEU A 1 195 ? 1.396 4.970 -5.133 1.00 91.62 195 LEU A CA 1
ATOM 1558 C C . LEU A 1 195 ? 2.058 6.343 -4.920 1.00 91.62 195 LEU A C 1
ATOM 1560 O O . LEU A 1 195 ? 1.959 6.903 -3.833 1.00 91.62 195 LEU A O 1
ATOM 1564 N N . HIS A 1 196 ? 2.693 6.890 -5.964 1.00 86.56 196 HIS A N 1
ATOM 1565 C CA . HIS A 1 196 ? 3.448 8.156 -5.945 1.00 86.56 196 HIS A CA 1
ATOM 1566 C C . HIS A 1 196 ? 2.873 9.208 -6.895 1.00 86.56 196 HIS A C 1
ATOM 1568 O O . HIS A 1 196 ? 3.499 10.231 -7.153 1.00 86.56 196 HIS A O 1
ATOM 1574 N N . SER A 1 197 ? 1.693 8.943 -7.457 1.00 82.19 197 SER A N 1
ATOM 1575 C CA . SER A 1 197 ? 1.035 9.818 -8.424 1.00 82.19 197 SER A CA 1
ATOM 1576 C C . SER A 1 197 ? -0.370 10.162 -7.949 1.00 82.19 197 SER A C 1
ATOM 1578 O O . SER A 1 197 ? -1.176 9.266 -7.692 1.00 82.19 197 SER A O 1
ATOM 1580 N N . VAL A 1 198 ? -0.694 11.456 -7.894 1.00 83.25 198 VAL A N 1
ATOM 1581 C CA . VAL A 1 198 ? -2.086 11.897 -7.741 1.00 83.25 198 VAL A CA 1
ATOM 1582 C C . VAL A 1 198 ? -2.820 11.582 -9.035 1.00 83.25 198 VAL A C 1
ATOM 1584 O O . VAL A 1 198 ? -2.497 12.120 -10.090 1.00 83.25 198 VAL A O 1
ATOM 1587 N N . SER A 1 199 ? -3.795 10.686 -8.964 1.00 83.44 199 SER A N 1
ATOM 1588 C CA . SER A 1 199 ? -4.631 10.325 -10.104 1.00 83.44 199 SER A CA 1
ATOM 1589 C C . SER A 1 199 ? -6.013 9.906 -9.620 1.00 83.44 199 SER A C 1
ATOM 1591 O O . SER A 1 199 ? -6.173 9.489 -8.473 1.00 83.44 199 SER A O 1
ATOM 1593 N N . SER A 1 200 ? -6.999 9.974 -10.511 1.00 81.38 200 SER A N 1
ATOM 1594 C CA . SER A 1 200 ? -8.346 9.445 -10.282 1.00 81.38 200 SER A CA 1
ATOM 1595 C C . SER A 1 200 ? -8.446 7.929 -10.521 1.00 81.38 200 SER A C 1
ATOM 1597 O O . SER A 1 200 ? -9.543 7.377 -10.591 1.00 81.38 200 SER A O 1
ATOM 1599 N N . HIS A 1 201 ? -7.313 7.240 -10.677 1.00 87.25 201 HIS A N 1
ATOM 1600 C CA . HIS A 1 201 ? -7.290 5.811 -10.950 1.00 87.25 201 HIS A CA 1
ATOM 1601 C C . HIS A 1 201 ? -7.687 5.007 -9.694 1.00 87.25 201 HIS A C 1
ATOM 1603 O O . HIS A 1 201 ? -7.104 5.263 -8.642 1.00 87.25 201 HIS A O 1
ATOM 1609 N N . PRO A 1 202 ? -8.559 3.979 -9.783 1.00 88.62 202 PRO A N 1
ATOM 1610 C CA . PRO A 1 202 ? -9.019 3.206 -8.615 1.00 88.62 202 PRO A CA 1
ATOM 1611 C C . PRO A 1 202 ? -7.899 2.534 -7.801 1.00 88.62 202 PRO A C 1
ATOM 1613 O O . PRO A 1 202 ? -7.996 2.385 -6.591 1.00 88.62 202 PRO A O 1
ATOM 1616 N N . GLN A 1 203 ? -6.808 2.158 -8.472 1.00 90.81 203 GLN A N 1
ATOM 1617 C CA . GLN A 1 203 ? -5.592 1.583 -7.866 1.00 90.81 203 GLN A CA 1
ATOM 1618 C C . GLN A 1 203 ? -4.545 2.645 -7.450 1.00 90.81 203 GLN A C 1
ATOM 1620 O O . GLN A 1 203 ? -3.395 2.317 -7.168 1.00 90.81 203 GLN A O 1
ATOM 1625 N N . GLY A 1 204 ? -4.886 3.935 -7.520 1.00 91.06 204 GLY A N 1
ATOM 1626 C CA . GLY A 1 204 ? -4.011 5.049 -7.147 1.00 91.06 204 GLY A CA 1
ATOM 1627 C C . GLY A 1 204 ? -4.048 5.340 -5.649 1.00 91.06 204 GLY A C 1
ATOM 1628 O O . GLY A 1 204 ? -5.025 5.025 -4.973 1.00 91.06 204 GLY A O 1
ATOM 1629 N N . ILE A 1 205 ? -3.007 5.993 -5.122 1.00 92.19 205 ILE A N 1
ATOM 1630 C CA . ILE A 1 205 ? -2.876 6.232 -3.672 1.00 92.19 205 ILE A CA 1
ATOM 1631 C C . ILE A 1 205 ? -4.074 6.968 -3.052 1.00 92.19 205 ILE A C 1
ATOM 1633 O O . ILE A 1 205 ? -4.429 6.696 -1.908 1.00 92.19 205 ILE A O 1
ATOM 1637 N N . VAL A 1 206 ? -4.723 7.863 -3.804 1.00 90.62 206 VAL A N 1
ATOM 1638 C CA . VAL A 1 206 ? -5.906 8.616 -3.352 1.00 90.62 206 VAL A CA 1
ATOM 1639 C C . VAL A 1 206 ? -7.085 7.671 -3.123 1.00 90.62 206 VAL A C 1
ATOM 1641 O O . VAL A 1 206 ? -7.661 7.657 -2.039 1.00 90.62 206 VAL A O 1
ATOM 1644 N N . SER A 1 207 ? -7.399 6.830 -4.112 1.00 91.88 207 SER A N 1
ATOM 1645 C CA . SER A 1 207 ? -8.467 5.831 -4.013 1.00 91.88 207 SER A CA 1
ATOM 1646 C C . SER A 1 207 ? -8.174 4.777 -2.953 1.00 91.88 207 SER A C 1
ATOM 1648 O O . SER A 1 207 ? -9.069 4.419 -2.198 1.00 91.88 207 SER A O 1
ATOM 1650 N N . LEU A 1 208 ? -6.922 4.325 -2.836 1.00 95.81 208 LEU A N 1
ATOM 1651 C CA . LEU A 1 208 ? -6.518 3.378 -1.794 1.00 95.81 208 LEU A CA 1
ATOM 1652 C C . LEU A 1 208 ? -6.632 3.988 -0.389 1.00 95.81 208 LEU A C 1
ATOM 1654 O O . LEU A 1 208 ? -7.025 3.299 0.548 1.00 95.81 208 LEU A O 1
ATOM 1658 N N . SER A 1 209 ? -6.335 5.283 -0.242 1.00 94.81 209 SER A N 1
ATOM 1659 C CA . SER A 1 209 ? -6.506 6.013 1.021 1.00 94.81 209 SER A CA 1
ATOM 1660 C C . SER A 1 209 ? -7.977 6.119 1.411 1.00 94.81 209 SER A C 1
ATOM 1662 O O . SER A 1 209 ? -8.324 5.829 2.552 1.00 94.81 209 SER A O 1
ATOM 1664 N N . LEU A 1 210 ? -8.845 6.458 0.454 1.00 92.44 210 LEU A N 1
ATOM 1665 C CA . LEU A 1 210 ? -10.290 6.480 0.672 1.00 92.44 210 LEU A CA 1
ATOM 1666 C C . LEU A 1 210 ? -10.828 5.084 1.016 1.00 92.44 210 LEU A C 1
ATOM 1668 O O . LEU A 1 210 ? -11.622 4.941 1.942 1.00 92.44 210 LEU A O 1
ATOM 1672 N N . LEU A 1 211 ? -10.349 4.049 0.316 1.00 95.00 211 LEU A N 1
ATOM 1673 C CA . LEU A 1 211 ? -10.706 2.661 0.592 1.00 95.00 211 LEU A CA 1
ATOM 1674 C C . LEU A 1 211 ? -10.314 2.259 2.017 1.00 95.00 211 LEU A C 1
ATOM 1676 O O . LEU A 1 211 ? -11.132 1.691 2.731 1.00 95.00 211 LEU A O 1
ATOM 1680 N N . PHE A 1 212 ? -9.102 2.597 2.461 1.00 96.75 212 PHE A N 1
ATOM 1681 C CA . PHE A 1 212 ? -8.675 2.371 3.842 1.00 96.75 212 PHE A CA 1
ATOM 1682 C C . PHE A 1 212 ? -9.622 3.035 4.852 1.00 96.75 212 PHE A C 1
ATOM 1684 O O . PHE A 1 212 ? -10.041 2.387 5.809 1.00 96.75 212 PHE A O 1
ATOM 1691 N N . GLU A 1 213 ? -9.975 4.308 4.649 1.00 92.94 213 GLU A N 1
ATOM 1692 C CA . GLU A 1 213 ? -10.855 5.029 5.575 1.00 92.94 213 GLU A CA 1
ATOM 1693 C C . GLU A 1 213 ? -12.259 4.426 5.618 1.00 92.94 213 GLU A C 1
ATOM 1695 O O . GLU A 1 213 ? -12.801 4.233 6.707 1.00 92.94 213 GLU A O 1
ATOM 1700 N N . GLN A 1 214 ? -12.822 4.083 4.458 1.00 92.81 214 GLN A N 1
ATOM 1701 C CA . GLN A 1 214 ? -14.136 3.454 4.364 1.00 92.81 214 GLN A CA 1
ATOM 1702 C C . GLN A 1 214 ? -14.150 2.073 5.027 1.00 92.81 214 GLN A C 1
ATOM 1704 O O . GLN A 1 214 ? -15.071 1.769 5.783 1.00 92.81 214 GLN A O 1
ATOM 1709 N N . LEU A 1 215 ? -13.128 1.250 4.780 1.00 94.62 215 LEU A N 1
ATOM 1710 C CA . LEU A 1 215 ? -13.019 -0.075 5.386 1.00 94.62 215 LEU A CA 1
ATOM 1711 C C . LEU A 1 215 ? -12.851 0.016 6.902 1.00 94.62 215 LEU A C 1
ATOM 1713 O O . LEU A 1 215 ? -13.547 -0.687 7.623 1.00 94.62 215 LEU A O 1
ATOM 1717 N N . LEU A 1 216 ? -11.986 0.904 7.403 1.00 95.00 216 LEU A N 1
ATOM 1718 C CA . LEU A 1 216 ? -11.777 1.048 8.844 1.00 95.00 216 LEU A CA 1
ATOM 1719 C C . LEU A 1 216 ? -13.042 1.547 9.558 1.00 95.00 216 LEU A C 1
ATOM 1721 O O . LEU A 1 216 ? -13.350 1.072 10.646 1.00 95.00 216 LEU A O 1
ATOM 1725 N N . GLN A 1 217 ? -13.779 2.480 8.949 1.00 93.06 217 GLN A N 1
ATOM 1726 C CA . GLN A 1 217 ? -15.048 2.976 9.491 1.00 93.06 217 GLN A CA 1
ATOM 1727 C C . GLN A 1 217 ? -16.140 1.903 9.493 1.00 93.06 217 GLN A C 1
ATOM 1729 O O . GLN A 1 217 ? -16.914 1.839 10.444 1.00 93.06 217 GLN A O 1
ATOM 1734 N N . ALA A 1 218 ? -16.210 1.076 8.447 1.00 91.62 218 ALA A N 1
ATOM 1735 C CA . ALA A 1 218 ? -17.188 -0.003 8.358 1.00 91.62 218 ALA A CA 1
ATOM 1736 C C . ALA A 1 218 ? -16.884 -1.134 9.351 1.00 91.62 218 ALA A C 1
ATOM 1738 O O . ALA A 1 218 ? -17.783 -1.620 10.031 1.00 91.62 218 ALA A O 1
ATOM 1739 N N . GLU A 1 219 ? -15.614 -1.525 9.450 1.00 92.06 219 GLU A N 1
ATOM 1740 C CA . GLU A 1 219 ? -15.195 -2.703 10.205 1.00 92.06 219 GLU A CA 1
ATOM 1741 C C . GLU A 1 219 ? -14.962 -2.433 11.688 1.00 92.06 219 GLU A C 1
ATOM 1743 O O . GLU A 1 219 ? -15.245 -3.298 12.517 1.00 92.06 219 GLU A O 1
ATOM 1748 N N . GLU A 1 220 ? -14.428 -1.258 12.028 1.00 94.62 220 GLU A N 1
ATOM 1749 C CA . GLU A 1 220 ? -14.059 -0.876 13.393 1.00 94.62 220 GLU A CA 1
ATOM 1750 C C . GLU A 1 220 ? -14.493 0.572 13.717 1.00 94.62 220 GLU A C 1
ATOM 1752 O O . GLU A 1 220 ? -13.654 1.425 14.041 1.00 94.62 220 GLU A O 1
ATOM 1757 N N . PRO A 1 221 ? -15.807 0.881 13.673 1.00 94.44 221 PRO A N 1
ATOM 1758 C CA . PRO A 1 221 ? -16.318 2.245 13.848 1.00 94.44 221 PRO A CA 1
ATOM 1759 C C . PRO A 1 221 ? -15.944 2.862 15.203 1.00 94.44 221 PRO A C 1
ATOM 1761 O O . PRO A 1 221 ? -15.569 4.033 15.276 1.00 94.44 221 PRO A O 1
ATOM 1764 N N . GLU A 1 222 ? -15.993 2.070 16.279 1.00 94.94 222 GLU A N 1
ATOM 1765 C CA . GLU A 1 222 ? -15.634 2.508 17.636 1.00 94.94 222 GLU A CA 1
ATOM 1766 C C . GLU A 1 222 ? -14.166 2.937 17.728 1.00 94.94 222 GLU A C 1
ATOM 1768 O O . GLU A 1 222 ? -13.848 3.978 18.304 1.00 94.94 222 GLU A O 1
ATOM 1773 N N . LEU A 1 223 ? -13.272 2.151 17.118 1.00 95.19 223 LEU A N 1
ATOM 1774 C CA . LEU A 1 223 ? -11.843 2.442 17.079 1.00 95.19 223 LEU A CA 1
ATOM 1775 C C . LEU A 1 223 ? -11.577 3.712 16.275 1.00 95.19 223 LEU A C 1
ATOM 1777 O O . LEU A 1 223 ? -10.810 4.571 16.710 1.00 95.19 223 LEU A O 1
ATOM 1781 N N . PHE A 1 224 ? -12.219 3.841 15.112 1.00 93.69 224 PHE A N 1
ATOM 1782 C CA . PHE A 1 224 ? -12.084 5.025 14.273 1.00 93.69 224 PHE A CA 1
ATOM 1783 C C . PHE A 1 224 ? -12.508 6.292 15.026 1.00 93.69 224 PHE A C 1
ATOM 1785 O O . PHE A 1 224 ? -11.783 7.291 15.026 1.00 93.69 224 PHE A O 1
ATOM 1792 N N . TYR A 1 225 ? -13.654 6.240 15.709 1.00 92.06 225 TYR A N 1
ATOM 1793 C CA . TYR A 1 225 ? -14.169 7.362 16.485 1.00 92.06 225 TYR A CA 1
ATOM 1794 C C . TYR A 1 225 ? -13.252 7.723 17.660 1.00 92.06 225 TYR A C 1
ATOM 1796 O O . TYR A 1 225 ? -12.907 8.895 17.821 1.00 92.06 225 TYR A O 1
ATOM 1804 N N . HIS A 1 226 ? -12.789 6.727 18.423 1.00 95.31 226 HIS A N 1
ATOM 1805 C CA . HIS A 1 226 ? -11.840 6.924 19.523 1.00 95.31 226 HIS A CA 1
ATOM 1806 C C . HIS A 1 226 ? -10.550 7.605 19.055 1.00 95.31 226 HIS A C 1
ATOM 1808 O O . HIS A 1 226 ? -10.147 8.634 19.599 1.00 95.31 226 HIS A O 1
ATOM 1814 N N . LEU A 1 227 ? -9.924 7.084 17.993 1.00 92.75 227 LEU A N 1
ATOM 1815 C CA . LEU A 1 227 ? -8.695 7.665 17.450 1.00 92.75 227 LEU A CA 1
ATOM 1816 C C . LEU A 1 227 ? -8.918 9.115 17.007 1.00 92.75 227 LEU A C 1
ATOM 1818 O O . LEU A 1 227 ? -8.105 9.982 17.335 1.00 92.75 227 LEU A O 1
ATOM 1822 N N . LYS A 1 228 ? -10.051 9.407 16.358 1.00 89.31 228 LYS A N 1
ATOM 1823 C CA . LYS A 1 228 ? -10.412 10.767 15.943 1.00 89.31 228 LYS A CA 1
ATOM 1824 C C . LYS A 1 228 ? -10.575 11.717 17.133 1.00 89.31 228 LYS A C 1
ATOM 1826 O O . LYS A 1 228 ? -10.054 12.830 17.071 1.00 89.31 228 LYS A O 1
ATOM 1831 N N . GLN A 1 229 ? -11.241 11.297 18.213 1.00 89.12 229 GLN A N 1
ATOM 1832 C CA . GLN A 1 229 ? -11.391 12.101 19.438 1.00 89.12 229 GLN A CA 1
ATOM 1833 C C . GLN A 1 229 ? -10.043 12.437 20.084 1.00 89.12 229 GLN A C 1
ATOM 1835 O O . GLN A 1 229 ? -9.831 13.549 20.558 1.00 89.12 229 GLN A O 1
ATOM 1840 N N . VAL A 1 230 ? -9.112 11.488 20.040 1.00 90.12 230 VAL A N 1
ATOM 1841 C CA . VAL A 1 230 ? -7.738 11.629 20.539 1.00 90.12 230 VAL A CA 1
ATOM 1842 C C . VAL A 1 230 ? -6.858 12.496 19.609 1.00 90.12 230 VAL A C 1
ATOM 1844 O O . VAL A 1 230 ? -5.680 12.737 19.879 1.00 90.12 230 VAL A O 1
ATOM 1847 N N . GLY A 1 231 ? -7.406 12.994 18.494 1.00 86.25 231 GLY A N 1
ATOM 1848 C CA . GLY A 1 231 ? -6.666 13.765 17.492 1.00 86.25 231 GLY A CA 1
ATOM 1849 C C . GLY A 1 231 ? -5.746 12.903 16.621 1.00 86.25 231 GLY A C 1
ATOM 1850 O O . GLY A 1 231 ? -4.901 13.427 15.892 1.00 86.25 231 GLY A O 1
ATOM 1851 N N . CYS A 1 232 ? -5.898 11.579 16.675 1.00 88.69 232 CYS A N 1
ATOM 1852 C CA . CYS A 1 232 ? -5.202 10.645 15.809 1.00 88.69 232 CYS A CA 1
ATOM 1853 C C . CYS A 1 232 ? -6.020 10.392 14.542 1.00 88.69 232 CYS A C 1
ATOM 1855 O O . CYS A 1 232 ? -7.134 9.882 14.584 1.00 88.69 232 CYS A O 1
ATOM 1857 N N . GLN A 1 233 ? -5.451 10.729 13.388 1.00 89.88 233 GLN A N 1
ATOM 1858 C CA . GLN A 1 233 ? -6.050 10.406 12.096 1.00 89.88 233 GLN A CA 1
ATOM 1859 C C . GLN A 1 233 ? -5.391 9.126 11.563 1.00 89.88 233 GLN A C 1
ATOM 1861 O O . GLN A 1 233 ? -4.215 9.186 11.188 1.00 89.88 233 GLN A O 1
ATOM 1866 N N . PRO A 1 234 ? -6.101 7.979 11.508 1.00 93.50 234 PRO A N 1
ATOM 1867 C CA . PRO A 1 234 ? -5.502 6.681 11.175 1.00 93.50 234 PRO A CA 1
ATOM 1868 C C . PRO A 1 234 ? -4.749 6.677 9.841 1.00 93.50 234 PRO A C 1
ATOM 1870 O O . PRO A 1 234 ? -3.669 6.090 9.729 1.00 93.50 234 PRO A O 1
ATOM 1873 N N . LEU A 1 235 ? -5.266 7.409 8.847 1.00 93.56 235 LEU A N 1
ATOM 1874 C CA . LEU A 1 235 ? -4.647 7.508 7.530 1.00 93.56 235 LEU A CA 1
ATOM 1875 C C . LEU A 1 235 ? -3.234 8.107 7.592 1.00 93.56 235 LEU A C 1
ATOM 1877 O O . LEU A 1 235 ? -2.371 7.648 6.856 1.00 93.56 235 LEU A O 1
ATOM 1881 N N . LYS A 1 236 ? -2.927 9.037 8.511 1.00 91.62 236 LYS A N 1
ATOM 1882 C CA . LYS A 1 236 ? -1.558 9.581 8.662 1.00 91.62 236 LYS A CA 1
ATOM 1883 C C . LYS A 1 236 ? -0.520 8.498 8.958 1.00 91.62 236 LYS A C 1
ATOM 1885 O O . LYS A 1 236 ? 0.632 8.618 8.545 1.00 91.62 236 LYS A O 1
ATOM 1890 N N . ILE A 1 237 ? -0.929 7.435 9.649 1.00 93.75 237 ILE A N 1
ATOM 1891 C CA . ILE A 1 237 ? -0.074 6.290 9.961 1.00 93.75 237 ILE A CA 1
ATOM 1892 C C . ILE A 1 237 ? -0.096 5.282 8.805 1.00 93.75 237 ILE A C 1
ATOM 1894 O O . ILE A 1 237 ? 0.963 4.837 8.369 1.00 93.75 237 ILE A O 1
ATOM 1898 N N . ALA A 1 238 ? -1.272 4.949 8.270 1.00 96.19 238 ALA A N 1
ATOM 1899 C CA . ALA A 1 238 ? -1.398 3.956 7.202 1.00 96.19 238 ALA A CA 1
ATOM 1900 C C . ALA A 1 238 ? -0.791 4.415 5.864 1.00 96.19 238 ALA A C 1
ATOM 1902 O O . ALA A 1 238 ? -0.276 3.602 5.097 1.00 96.19 238 ALA A O 1
ATOM 1903 N N . PHE A 1 239 ? -0.796 5.719 5.582 1.00 94.19 239 PHE A N 1
ATOM 1904 C CA . PHE A 1 239 ? -0.336 6.281 4.313 1.00 94.19 239 PHE A CA 1
ATOM 1905 C C . PHE A 1 239 ? 1.139 5.980 4.040 1.00 94.19 239 PHE A C 1
ATOM 1907 O O . PHE A 1 239 ? 1.490 5.578 2.931 1.00 94.19 239 PHE A O 1
ATOM 1914 N N . LYS A 1 240 ? 2.009 6.079 5.059 1.00 92.25 240 LYS A N 1
ATOM 1915 C CA . LYS A 1 240 ? 3.433 5.717 4.924 1.00 92.25 240 LYS A CA 1
ATOM 1916 C C . LYS A 1 240 ? 3.622 4.233 4.594 1.00 92.25 240 LYS A C 1
ATOM 1918 O O . LYS A 1 240 ? 4.557 3.906 3.864 1.00 92.25 240 LYS A O 1
ATOM 1923 N N . TRP A 1 241 ? 2.748 3.354 5.090 1.00 95.94 241 TRP A N 1
ATOM 1924 C CA . TRP A 1 241 ? 2.778 1.922 4.784 1.00 95.94 241 TRP A CA 1
ATOM 1925 C C . TRP A 1 241 ? 2.345 1.658 3.345 1.00 95.94 241 TRP A C 1
ATOM 1927 O O . TRP A 1 241 ? 3.097 1.050 2.584 1.00 95.94 241 TRP A O 1
ATOM 1937 N N . MET A 1 242 ? 1.180 2.183 2.952 1.00 96.06 242 MET A N 1
ATOM 1938 C CA . MET A 1 242 ? 0.624 2.001 1.609 1.00 96.06 242 MET A CA 1
ATOM 1939 C C . MET A 1 242 ? 1.540 2.589 0.536 1.00 96.06 242 MET A C 1
ATOM 1941 O O . MET A 1 242 ? 1.845 1.911 -0.438 1.00 96.06 242 MET A O 1
ATOM 1945 N N . MET A 1 243 ? 2.076 3.796 0.747 1.00 92.94 243 MET A N 1
ATOM 1946 C CA . MET A 1 243 ? 2.996 4.443 -0.194 1.00 92.94 243 MET A CA 1
ATOM 1947 C C . MET A 1 243 ? 4.289 3.651 -0.418 1.00 92.94 243 MET A C 1
ATOM 1949 O O . MET A 1 243 ? 4.930 3.818 -1.450 1.00 92.94 243 MET A O 1
ATOM 1953 N N . ARG A 1 244 ? 4.710 2.794 0.519 1.00 92.19 244 ARG A N 1
ATOM 1954 C CA . ARG A 1 244 ? 5.889 1.922 0.360 1.00 92.19 244 ARG A CA 1
ATOM 1955 C C . ARG A 1 244 ? 5.530 0.462 0.094 1.00 92.19 244 ARG A C 1
ATOM 1957 O O . ARG A 1 244 ? 6.416 -0.386 0.159 1.00 92.19 244 ARG A O 1
ATOM 1964 N N . ALA A 1 245 ? 4.254 0.168 -0.166 1.00 96.31 245 ALA A N 1
ATOM 1965 C CA . ALA A 1 245 ? 3.728 -1.192 -0.268 1.00 96.31 245 ALA A CA 1
ATOM 1966 C C . ALA A 1 245 ? 4.242 -2.099 0.874 1.00 96.31 245 ALA A C 1
ATOM 1968 O O . ALA A 1 245 ? 4.670 -3.225 0.635 1.00 96.31 245 ALA A O 1
ATOM 1969 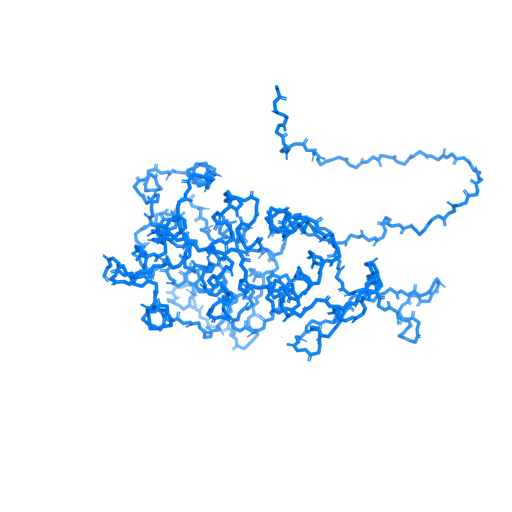N N . PHE A 1 246 ? 4.270 -1.551 2.099 1.00 97.19 246 PHE A N 1
ATOM 1970 C CA . PHE A 1 246 ? 4.795 -2.142 3.340 1.00 97.19 246 PHE A CA 1
ATOM 1971 C C . PHE A 1 246 ? 6.292 -2.488 3.384 1.00 97.19 246 PHE A C 1
ATOM 1973 O O . PHE A 1 246 ? 6.791 -2.917 4.431 1.00 97.19 246 PHE A O 1
ATOM 1980 N N . SER A 1 247 ? 7.048 -2.226 2.318 1.00 94.56 247 SER A N 1
ATOM 1981 C CA . SER A 1 247 ? 8.488 -2.456 2.335 1.00 94.56 247 SER A CA 1
ATOM 1982 C C . SER A 1 247 ? 9.201 -1.534 3.327 1.00 94.56 247 SER A C 1
ATOM 1984 O O . SER A 1 247 ? 8.937 -0.328 3.407 1.00 94.56 247 SER A O 1
ATOM 1986 N N . GLY A 1 248 ? 10.116 -2.124 4.098 1.00 90.44 248 GLY A N 1
ATOM 1987 C CA . GLY A 1 248 ? 10.819 -1.465 5.198 1.00 90.44 248 GLY A CA 1
ATOM 1988 C C . GLY A 1 248 ? 10.015 -1.343 6.491 1.00 90.44 248 GLY A C 1
ATOM 1989 O O . GLY A 1 248 ? 10.490 -0.696 7.421 1.00 90.44 248 GLY A O 1
ATOM 1990 N N . PHE A 1 249 ? 8.822 -1.938 6.552 1.00 93.88 249 PHE A N 1
ATOM 1991 C CA . PHE A 1 249 ? 8.029 -2.048 7.778 1.00 93.88 249 PHE A CA 1
ATOM 1992 C C . PHE A 1 249 ? 7.810 -3.502 8.197 1.00 93.88 249 PHE A C 1
ATOM 1994 O O . PHE A 1 249 ? 7.964 -3.827 9.370 1.00 93.88 249 PHE A O 1
ATOM 2001 N N . LEU A 1 250 ? 7.456 -4.360 7.241 1.00 95.75 250 LEU A N 1
ATOM 2002 C CA . LEU A 1 250 ? 7.344 -5.803 7.440 1.00 95.75 250 LEU A CA 1
ATOM 2003 C C . LEU A 1 250 ? 8.686 -6.491 7.156 1.00 95.75 250 LEU A C 1
ATOM 2005 O O . LEU A 1 250 ? 9.552 -5.926 6.478 1.00 95.75 250 LEU A O 1
ATOM 2009 N N . ALA A 1 251 ? 8.836 -7.722 7.643 1.00 94.00 251 ALA A N 1
ATOM 2010 C CA . ALA A 1 251 ? 9.935 -8.595 7.248 1.00 94.00 251 ALA A CA 1
ATOM 2011 C C . ALA A 1 251 ? 9.878 -8.922 5.743 1.00 94.00 251 ALA A C 1
ATOM 2013 O O . ALA A 1 251 ? 8.802 -8.936 5.144 1.00 94.00 251 ALA A O 1
ATOM 2014 N N . SER A 1 252 ? 11.036 -9.130 5.106 1.00 92.56 252 SER A N 1
ATOM 2015 C CA . SER A 1 252 ? 11.128 -9.267 3.642 1.00 92.56 252 SER A CA 1
ATOM 2016 C C . SER A 1 252 ? 10.284 -10.418 3.096 1.00 92.56 252 SER A C 1
ATOM 2018 O O . SER A 1 252 ? 9.626 -10.244 2.080 1.00 92.56 252 SER A O 1
ATOM 2020 N N . ASP A 1 253 ? 10.270 -11.560 3.780 1.00 91.62 253 ASP A N 1
ATOM 2021 C CA . ASP A 1 253 ? 9.426 -12.721 3.477 1.00 91.62 253 ASP A CA 1
ATOM 2022 C C . ASP A 1 253 ? 7.935 -12.349 3.486 1.00 91.62 253 ASP A C 1
ATOM 2024 O O . ASP A 1 253 ? 7.211 -12.635 2.536 1.00 91.62 253 ASP A O 1
ATOM 2028 N N . GLN A 1 254 ? 7.493 -11.601 4.498 1.00 96.19 254 GLN A N 1
ATOM 2029 C CA . GLN A 1 254 ? 6.109 -11.139 4.619 1.00 96.19 254 GLN A CA 1
ATOM 2030 C C . GLN A 1 254 ? 5.735 -10.113 3.540 1.00 96.19 254 GLN A C 1
ATOM 2032 O O . GLN A 1 254 ? 4.618 -10.130 3.019 1.00 96.19 254 GLN A O 1
ATOM 2037 N N . VAL A 1 255 ? 6.668 -9.229 3.164 1.00 95.94 255 VAL A N 1
ATOM 2038 C CA . VAL A 1 255 ? 6.479 -8.301 2.036 1.00 95.94 255 VAL A CA 1
ATOM 2039 C C . VAL A 1 255 ? 6.340 -9.067 0.722 1.00 95.94 255 VAL A C 1
ATOM 2041 O O . VAL A 1 255 ? 5.480 -8.722 -0.084 1.00 95.94 255 VAL A O 1
ATOM 2044 N N . LEU A 1 256 ? 7.157 -10.099 0.502 1.00 92.88 256 LEU A N 1
ATOM 2045 C CA . LEU A 1 256 ? 7.082 -10.920 -0.706 1.00 92.88 256 LEU A CA 1
ATOM 2046 C C . LEU A 1 256 ? 5.740 -11.655 -0.790 1.00 92.88 256 LEU A C 1
ATOM 2048 O O . LEU A 1 256 ? 5.086 -11.567 -1.823 1.00 92.88 256 LEU A O 1
ATOM 2052 N N . LEU A 1 257 ? 5.253 -12.234 0.313 1.00 93.31 257 LEU A N 1
ATOM 2053 C CA . LEU A 1 257 ? 3.919 -12.846 0.367 1.00 93.31 257 LEU A CA 1
ATOM 2054 C C . LEU A 1 257 ? 2.803 -11.856 0.006 1.00 93.31 257 LEU A C 1
ATOM 2056 O O . LEU A 1 257 ? 1.895 -12.193 -0.756 1.00 93.31 257 LEU A O 1
ATOM 2060 N N . LEU A 1 258 ? 2.877 -10.623 0.520 1.00 96.31 258 LEU A N 1
ATOM 2061 C CA . LEU A 1 258 ? 1.942 -9.554 0.164 1.00 96.31 258 LEU A CA 1
ATOM 2062 C C . LEU A 1 258 ? 2.009 -9.222 -1.331 1.00 96.31 258 LEU A C 1
ATOM 2064 O O . LEU A 1 258 ? 0.978 -9.051 -1.982 1.00 96.31 258 LEU A O 1
ATOM 2068 N N . TRP A 1 259 ? 3.219 -9.107 -1.876 1.00 94.88 259 TRP A N 1
ATOM 2069 C CA . TRP A 1 259 ? 3.439 -8.750 -3.274 1.00 94.88 259 TRP A CA 1
ATOM 2070 C C . TRP A 1 259 ? 3.021 -9.856 -4.233 1.00 94.88 259 TRP A C 1
ATOM 2072 O O . TRP A 1 259 ? 2.479 -9.543 -5.289 1.00 94.88 259 TRP A O 1
ATOM 2082 N N . ASP A 1 260 ? 3.151 -11.120 -3.844 1.00 87.56 260 ASP A N 1
ATOM 2083 C CA . ASP A 1 260 ? 2.587 -12.236 -4.595 1.00 87.56 260 ASP A CA 1
ATOM 2084 C C . ASP A 1 260 ? 1.072 -12.086 -4.741 1.00 87.56 260 ASP A C 1
ATOM 2086 O O . ASP A 1 260 ? 0.533 -12.370 -5.804 1.00 87.56 260 ASP A O 1
ATOM 2090 N N . ARG A 1 261 ? 0.370 -11.555 -3.727 1.00 90.12 261 ARG A N 1
ATOM 2091 C CA . ARG A 1 261 ? -1.081 -11.315 -3.831 1.00 90.12 261 ARG A CA 1
ATOM 2092 C C . ARG A 1 261 ? -1.393 -10.118 -4.726 1.00 90.12 261 ARG A C 1
ATOM 2094 O O . ARG A 1 261 ? -2.361 -10.160 -5.476 1.00 90.12 261 ARG A O 1
ATOM 2101 N N . ILE A 1 262 ? -0.547 -9.087 -4.725 1.00 91.25 262 ILE A N 1
ATOM 2102 C CA . ILE A 1 262 ? -0.661 -7.997 -5.708 1.00 91.25 262 ILE A CA 1
ATOM 2103 C C . ILE A 1 262 ? -0.549 -8.555 -7.130 1.00 91.25 262 ILE A C 1
ATOM 2105 O O . ILE A 1 262 ? -1.329 -8.169 -7.994 1.00 91.25 262 ILE A O 1
ATOM 2109 N N . LEU A 1 263 ? 0.401 -9.466 -7.367 1.00 84.69 263 LEU A N 1
ATOM 2110 C CA . LEU A 1 263 ? 0.621 -10.084 -8.674 1.00 84.69 263 LEU A CA 1
ATOM 2111 C C . LEU A 1 263 ? -0.497 -11.057 -9.063 1.00 84.69 263 LEU A C 1
ATOM 2113 O O . LEU A 1 263 ? -0.948 -11.014 -10.203 1.00 84.69 263 LEU A O 1
ATOM 2117 N N . ALA A 1 264 ? -0.947 -11.904 -8.136 1.00 79.25 264 ALA A N 1
ATOM 2118 C CA . ALA A 1 264 ? -1.979 -12.908 -8.379 1.00 79.25 264 ALA A CA 1
ATOM 2119 C C . ALA A 1 264 ? -3.336 -12.274 -8.714 1.00 79.25 264 ALA A C 1
ATOM 2121 O O . ALA A 1 264 ? -4.008 -12.708 -9.644 1.00 79.25 264 ALA A O 1
ATOM 2122 N N . PHE A 1 265 ? -3.713 -11.212 -7.995 1.00 80.12 265 PHE A N 1
ATOM 2123 C CA . PHE A 1 265 ? -4.999 -10.531 -8.175 1.00 80.12 265 PHE A CA 1
ATOM 2124 C C . PHE A 1 265 ? -4.918 -9.274 -9.058 1.00 80.12 265 PHE A C 1
ATOM 2126 O O . PHE A 1 265 ? -5.929 -8.584 -9.204 1.00 80.12 265 PHE A O 1
ATOM 2133 N N . ASP A 1 266 ? -3.732 -8.942 -9.589 1.00 86.12 266 ASP A N 1
ATOM 2134 C CA . ASP A 1 266 ? -3.437 -7.714 -10.354 1.00 86.12 266 ASP A CA 1
ATOM 2135 C C . ASP A 1 266 ? -4.027 -6.448 -9.685 1.00 86.12 266 ASP A C 1
ATOM 2137 O O . ASP A 1 266 ? -4.623 -5.580 -10.327 1.00 86.12 266 ASP A O 1
ATOM 2141 N N . SER A 1 267 ? -3.913 -6.350 -8.351 1.00 90.56 267 SER A N 1
ATOM 2142 C CA . SER A 1 267 ? -4.554 -5.292 -7.554 1.00 90.56 267 SER A CA 1
ATOM 2143 C C . SER A 1 267 ? -3.700 -4.815 -6.379 1.00 90.56 267 SER A C 1
ATOM 2145 O O . SER A 1 267 ? -3.094 -5.594 -5.648 1.00 90.56 267 SER A O 1
ATOM 2147 N N . LEU A 1 268 ? -3.703 -3.501 -6.154 1.00 95.75 268 LEU A N 1
ATOM 2148 C CA . LEU A 1 268 ? -3.107 -2.827 -4.999 1.00 95.75 268 LEU A CA 1
ATOM 2149 C C . LEU A 1 268 ? -4.083 -2.686 -3.820 1.00 95.75 268 LEU A C 1
ATOM 2151 O O . LEU A 1 268 ? -3.675 -2.242 -2.748 1.00 95.75 268 LEU A O 1
ATOM 2155 N N . GLU A 1 269 ? -5.353 -3.068 -3.975 1.00 96.50 269 GLU A N 1
ATOM 2156 C CA . GLU A 1 269 ? -6.380 -2.945 -2.925 1.00 96.50 269 GLU A CA 1
ATOM 2157 C C . GLU A 1 269 ? -6.108 -3.850 -1.713 1.00 96.50 269 GLU A C 1
ATOM 2159 O O . GLU A 1 269 ? -6.624 -3.595 -0.629 1.00 96.50 269 GLU A O 1
ATOM 2164 N N . VAL A 1 270 ? -5.240 -4.856 -1.845 1.00 96.44 270 VAL A N 1
ATOM 2165 C CA . VAL A 1 270 ? -4.770 -5.657 -0.704 1.00 96.44 270 VAL A CA 1
ATOM 2166 C C . VAL A 1 270 ? -3.971 -4.815 0.306 1.00 96.44 270 VAL A C 1
ATOM 2168 O O . VAL A 1 270 ? -3.944 -5.133 1.493 1.00 96.44 270 VAL A O 1
ATOM 2171 N N . LEU A 1 271 ? -3.367 -3.698 -0.127 1.00 98.06 271 LEU A N 1
ATOM 2172 C CA . LEU A 1 271 ? -2.610 -2.794 0.745 1.00 98.06 271 LEU A CA 1
ATOM 2173 C C . LEU A 1 271 ? -3.491 -2.119 1.818 1.00 98.06 271 LEU A C 1
ATOM 2175 O O . LEU A 1 271 ? -3.155 -2.234 3.001 1.00 98.06 271 LEU A O 1
ATOM 2179 N N . PRO A 1 272 ? -4.600 -1.426 1.477 1.00 97.81 272 PRO A N 1
ATOM 2180 C CA . PRO A 1 272 ? -5.505 -0.878 2.484 1.00 97.81 272 PRO A CA 1
ATOM 2181 C C . PRO A 1 272 ? -6.196 -1.965 3.317 1.00 97.81 272 PRO A C 1
ATOM 2183 O O . PRO A 1 272 ? -6.391 -1.746 4.510 1.00 97.81 272 PRO A O 1
ATOM 2186 N N . VAL A 1 273 ? -6.493 -3.144 2.751 1.00 97.75 273 VAL A N 1
ATOM 2187 C CA . VAL A 1 273 ? -7.040 -4.281 3.521 1.00 97.75 273 VAL A CA 1
ATOM 2188 C C . VAL A 1 273 ? -6.068 -4.705 4.624 1.00 97.75 273 VAL A C 1
ATOM 2190 O O . VAL A 1 273 ? -6.462 -4.788 5.787 1.00 97.75 273 VAL A O 1
ATOM 2193 N N . LEU A 1 274 ? -4.784 -4.895 4.298 1.00 98.31 274 LEU A N 1
ATOM 2194 C CA . LEU A 1 274 ? -3.762 -5.218 5.295 1.00 98.31 274 LEU A CA 1
ATOM 2195 C C . LEU A 1 274 ? -3.620 -4.108 6.343 1.00 98.31 274 LEU A C 1
ATOM 2197 O O . LEU A 1 274 ? -3.493 -4.395 7.531 1.00 98.31 274 LEU A O 1
ATOM 2201 N N . ALA A 1 275 ? -3.666 -2.839 5.929 1.00 98.06 275 ALA A N 1
ATOM 2202 C CA . ALA A 1 275 ? -3.609 -1.725 6.869 1.00 98.06 275 ALA A CA 1
ATOM 2203 C C . ALA A 1 275 ? -4.767 -1.792 7.882 1.00 98.06 275 ALA A C 1
ATOM 2205 O O . ALA A 1 275 ? -4.516 -1.725 9.083 1.00 98.06 275 ALA A O 1
ATOM 2206 N N . VAL A 1 276 ? -6.012 -1.996 7.436 1.00 97.56 276 VAL A N 1
ATOM 2207 C CA . VAL A 1 276 ? -7.169 -2.162 8.338 1.00 97.56 276 VAL A CA 1
ATOM 2208 C C . VAL A 1 276 ? -7.021 -3.395 9.229 1.00 97.56 276 VAL A C 1
ATOM 2210 O O . VAL A 1 276 ? -7.313 -3.316 10.426 1.00 97.56 276 VAL A O 1
ATOM 2213 N N . ALA A 1 277 ? -6.502 -4.503 8.695 1.00 97.12 277 ALA A N 1
ATOM 2214 C CA . ALA A 1 277 ? -6.234 -5.712 9.469 1.00 97.12 277 ALA A CA 1
ATOM 2215 C C . ALA A 1 277 ? -5.272 -5.444 10.638 1.00 97.12 277 ALA A C 1
ATOM 2217 O O . ALA A 1 277 ? -5.520 -5.884 11.758 1.00 97.12 277 ALA A O 1
ATOM 2218 N N . ILE A 1 278 ? -4.213 -4.660 10.413 1.00 97.75 278 ILE A N 1
ATOM 2219 C CA . ILE A 1 278 ? -3.238 -4.283 11.448 1.00 97.75 278 ILE A CA 1
ATOM 2220 C C . ILE A 1 278 ? -3.890 -3.427 12.543 1.00 97.75 278 ILE A C 1
ATOM 2222 O O . ILE A 1 278 ? -3.663 -3.673 13.731 1.00 97.75 278 ILE A O 1
ATOM 2226 N N . PHE A 1 279 ? -4.715 -2.442 12.169 1.00 97.38 279 PHE A N 1
ATOM 2227 C CA . PHE A 1 279 ? -5.459 -1.627 13.139 1.00 97.38 279 PHE A CA 1
ATOM 2228 C C . PHE A 1 279 ? -6.419 -2.486 13.969 1.00 97.38 279 PHE A C 1
ATOM 2230 O O . PHE A 1 279 ? -6.440 -2.372 15.195 1.00 97.38 279 PHE A O 1
ATOM 2237 N N . SER A 1 280 ? -7.150 -3.388 13.316 1.00 96.00 280 SER A N 1
ATOM 2238 C CA . SER A 1 280 ? -8.092 -4.306 13.966 1.00 96.00 280 SER A CA 1
ATOM 2239 C C . SER A 1 280 ? -7.367 -5.257 14.923 1.00 96.00 280 SER A C 1
ATOM 2241 O O . SER A 1 280 ? -7.757 -5.405 16.080 1.00 96.00 280 SER A O 1
ATOM 2243 N N . PHE A 1 281 ? -6.232 -5.818 14.497 1.00 95.75 281 PHE A N 1
ATOM 2244 C CA . PHE A 1 281 ? -5.401 -6.706 15.310 1.00 95.75 281 PHE A CA 1
ATOM 2245 C C . PHE A 1 281 ? -4.856 -6.027 16.575 1.00 95.75 281 PHE A C 1
ATOM 2247 O O . PHE A 1 281 ? -4.735 -6.653 17.627 1.00 95.75 281 PHE A O 1
ATOM 2254 N N . ARG A 1 282 ? -4.548 -4.725 16.508 1.00 96.12 282 ARG A N 1
ATOM 2255 C CA . ARG A 1 282 ? -4.053 -3.936 17.650 1.00 96.12 282 ARG A CA 1
ATOM 2256 C C . ARG A 1 282 ? -5.162 -3.164 18.385 1.00 96.12 282 ARG A C 1
ATOM 2258 O O . ARG A 1 282 ? -4.842 -2.391 19.293 1.00 96.12 282 ARG A O 1
ATOM 2265 N N . LYS A 1 283 ? -6.446 -3.382 18.057 1.00 95.69 283 LYS A N 1
ATOM 2266 C CA . LYS A 1 283 ? -7.601 -2.614 18.570 1.00 95.69 283 LYS A CA 1
ATOM 2267 C C . LYS A 1 283 ? -7.599 -2.465 20.088 1.00 95.69 283 LYS A C 1
ATOM 2269 O O . LYS A 1 283 ? -7.737 -1.358 20.594 1.00 95.69 283 LYS A O 1
ATOM 2274 N N . THR A 1 284 ? -7.408 -3.554 20.829 1.00 96.31 284 THR A N 1
ATOM 2275 C CA . THR A 1 284 ? -7.475 -3.552 22.304 1.00 96.31 284 THR A CA 1
ATOM 2276 C C . THR A 1 284 ? -6.462 -2.610 22.955 1.00 96.31 284 THR A C 1
ATOM 2278 O O . THR A 1 284 ? -6.752 -2.010 23.990 1.00 96.31 284 THR A O 1
ATOM 2281 N N . ASN A 1 285 ? -5.285 -2.453 22.347 1.00 96.25 285 ASN A N 1
ATOM 2282 C CA . ASN A 1 285 ? -4.263 -1.513 22.797 1.00 96.25 285 ASN A CA 1
ATOM 2283 C C . ASN A 1 285 ? -4.547 -0.098 22.285 1.00 96.25 285 ASN A C 1
ATOM 2285 O O . ASN A 1 285 ? -4.355 0.870 23.019 1.00 96.25 285 ASN A O 1
ATOM 2289 N N . LEU A 1 286 ? -5.060 0.029 21.059 1.00 96.62 286 LEU A N 1
ATOM 2290 C CA . LEU A 1 286 ? -5.419 1.320 20.477 1.00 96.62 286 LEU A CA 1
ATOM 2291 C C . LEU A 1 286 ? -6.617 1.996 21.168 1.00 96.62 286 LEU A C 1
ATOM 2293 O O . LEU A 1 286 ? -6.674 3.216 21.240 1.00 96.62 286 LEU A O 1
ATOM 2297 N N . MET A 1 287 ? -7.542 1.239 21.754 1.00 96.81 287 MET A N 1
ATOM 2298 C CA . MET A 1 287 ? -8.639 1.819 22.543 1.00 96.81 287 MET A CA 1
ATOM 2299 C C . MET A 1 287 ? -8.163 2.456 23.859 1.00 96.81 287 MET A C 1
ATOM 2301 O O . MET A 1 287 ? -8.909 3.187 24.499 1.00 96.81 287 MET A O 1
ATOM 2305 N N . LYS A 1 288 ? -6.921 2.188 24.285 1.00 96.31 288 LYS A N 1
ATOM 2306 C CA . LYS A 1 288 ? -6.352 2.708 25.541 1.00 96.31 288 LYS A CA 1
ATOM 2307 C C . LYS A 1 288 ? -5.484 3.947 25.342 1.00 96.31 288 LYS A C 1
ATOM 2309 O O . LYS A 1 288 ? -5.131 4.601 26.322 1.00 96.31 288 LYS A O 1
ATOM 2314 N N . VAL A 1 289 ? -5.090 4.260 24.107 1.00 96.00 289 VAL A N 1
ATOM 2315 C CA . VAL A 1 289 ? -4.212 5.407 23.850 1.00 96.00 289 VAL A CA 1
ATOM 2316 C C . VAL A 1 289 ? -4.976 6.722 23.929 1.00 96.00 289 VAL A C 1
ATOM 2318 O O . VAL A 1 289 ? -6.131 6.809 23.527 1.00 96.00 289 VAL A O 1
ATOM 2321 N N . GLN A 1 290 ? -4.292 7.747 24.437 1.00 95.12 290 GLN A N 1
ATOM 2322 C CA . GLN A 1 290 ? -4.826 9.101 24.636 1.00 95.12 290 GLN A CA 1
ATOM 2323 C C . GLN A 1 290 ? -4.075 10.165 23.827 1.00 95.12 290 GLN A C 1
ATOM 2325 O O . GLN A 1 290 ? -4.389 11.347 23.918 1.00 95.12 290 GLN A O 1
ATOM 2330 N N . THR A 1 291 ? -3.065 9.771 23.046 1.00 94.12 291 THR A N 1
ATOM 2331 C CA . THR A 1 291 ? -2.295 10.686 22.194 1.00 94.12 291 THR A CA 1
ATOM 2332 C C . THR A 1 291 ? -1.932 10.030 20.865 1.00 94.12 291 THR A C 1
ATOM 2334 O O . THR A 1 291 ? -1.826 8.804 20.765 1.00 94.12 291 THR A O 1
ATOM 2337 N N . PHE A 1 292 ? -1.675 10.858 19.847 1.00 92.00 292 PHE A N 1
ATOM 2338 C CA . PHE A 1 292 ? -1.183 10.405 18.543 1.00 92.00 292 PHE A CA 1
ATOM 2339 C C . PHE A 1 292 ? 0.120 9.598 18.655 1.00 92.00 292 PHE A C 1
ATOM 2341 O O . PHE A 1 292 ? 0.220 8.516 18.085 1.00 92.00 292 PHE A O 1
ATOM 2348 N N . ASN A 1 293 ? 1.091 10.079 19.439 1.00 94.00 293 ASN A N 1
ATOM 2349 C CA . ASN A 1 293 ? 2.390 9.417 19.598 1.00 94.00 293 ASN A CA 1
ATOM 2350 C C . ASN A 1 293 ? 2.251 8.028 20.234 1.00 94.00 293 ASN A C 1
ATOM 2352 O O . ASN A 1 293 ? 2.960 7.099 19.855 1.00 94.00 293 ASN A O 1
ATOM 2356 N N . ALA A 1 294 ? 1.324 7.867 21.184 1.00 94.69 294 ALA A N 1
ATOM 2357 C CA . ALA A 1 294 ? 1.056 6.568 21.787 1.00 94.69 294 ALA A CA 1
ATOM 2358 C C . ALA A 1 294 ? 0.414 5.600 20.778 1.00 94.69 294 ALA A C 1
ATOM 2360 O O . ALA A 1 294 ? 0.802 4.434 20.726 1.00 94.69 294 ALA A O 1
ATOM 2361 N N . ALA A 1 295 ? -0.512 6.080 19.937 1.00 94.56 295 ALA A N 1
ATOM 2362 C CA . ALA A 1 295 ? -1.083 5.283 18.849 1.00 94.56 295 ALA A CA 1
ATOM 2363 C C . ALA A 1 295 ? -0.006 4.841 17.843 1.00 94.56 295 ALA A C 1
ATOM 2365 O O . ALA A 1 295 ? 0.046 3.674 17.456 1.00 94.56 295 ALA A O 1
ATOM 2366 N N . GLU A 1 296 ? 0.891 5.755 17.461 1.00 93.81 296 GLU A N 1
ATOM 2367 C CA . GLU A 1 296 ? 2.012 5.443 16.576 1.00 93.81 296 GLU A CA 1
ATOM 2368 C C . GLU A 1 296 ? 2.968 4.423 17.204 1.00 93.81 296 GLU A C 1
ATOM 2370 O O . GLU A 1 296 ? 3.392 3.502 16.514 1.00 93.81 296 GLU A O 1
ATOM 2375 N N . ALA A 1 297 ? 3.252 4.522 18.507 1.00 94.31 297 ALA A N 1
ATOM 2376 C CA . ALA A 1 297 ? 4.093 3.560 19.217 1.00 94.31 297 ALA A CA 1
ATOM 2377 C C . ALA A 1 297 ? 3.486 2.147 19.239 1.00 94.31 297 ALA A C 1
ATOM 2379 O O . ALA A 1 297 ? 4.198 1.173 18.998 1.00 94.31 297 ALA A O 1
ATOM 2380 N N . VAL A 1 298 ? 2.170 2.023 19.460 1.00 95.56 298 VAL A N 1
ATOM 2381 C CA . VAL A 1 298 ? 1.451 0.732 19.395 1.00 95.56 298 VAL A CA 1
ATOM 2382 C C . VAL A 1 298 ? 1.551 0.097 18.002 1.00 95.56 298 VAL A C 1
ATOM 2384 O O . VAL A 1 298 ? 1.556 -1.128 17.878 1.00 95.56 298 VAL A O 1
ATOM 2387 N N . LEU A 1 299 ? 1.648 0.924 16.961 1.00 94.94 299 LEU A N 1
ATOM 2388 C CA . LEU A 1 299 ? 1.699 0.517 15.556 1.00 94.94 299 LEU A CA 1
ATOM 2389 C C . LEU A 1 299 ? 3.112 0.562 14.950 1.00 94.94 299 LEU A C 1
ATOM 2391 O O . LEU A 1 299 ? 3.259 0.395 13.739 1.00 94.94 299 LEU A O 1
ATOM 2395 N N . ALA A 1 300 ? 4.149 0.811 15.753 1.00 90.88 300 ALA A N 1
ATOM 2396 C CA . ALA A 1 300 ? 5.504 1.013 15.249 1.00 90.88 300 ALA A CA 1
ATOM 2397 C C . ALA A 1 300 ? 6.161 -0.299 14.800 1.00 90.88 300 ALA A C 1
ATOM 2399 O O . ALA A 1 300 ? 6.844 -0.318 13.776 1.00 90.88 300 ALA A O 1
ATOM 2400 N N . ASP A 1 301 ? 5.948 -1.382 15.554 1.00 90.75 301 ASP A N 1
ATOM 2401 C CA . ASP A 1 301 ? 6.510 -2.695 15.241 1.00 90.75 301 ASP A CA 1
ATOM 2402 C C . ASP A 1 301 ? 5.522 -3.555 14.444 1.00 90.75 301 ASP A C 1
ATOM 2404 O O . ASP A 1 301 ? 4.548 -4.107 14.975 1.00 90.75 301 ASP A O 1
ATOM 2408 N N . LEU A 1 302 ? 5.811 -3.650 13.147 1.00 93.38 302 LEU A N 1
ATOM 2409 C CA . LEU A 1 302 ? 5.103 -4.498 12.195 1.00 93.38 302 LEU A CA 1
ATOM 2410 C C . LEU A 1 302 ? 5.941 -5.709 11.760 1.00 93.38 302 LEU A C 1
ATOM 2412 O O . LEU A 1 302 ? 5.418 -6.587 11.084 1.00 93.38 302 LEU A O 1
ATOM 2416 N N . PHE A 1 303 ? 7.218 -5.793 12.146 1.00 90.94 303 PHE A N 1
ATOM 2417 C CA . PHE A 1 303 ? 8.152 -6.777 11.589 1.00 90.94 303 PHE A CA 1
ATOM 2418 C C . PHE A 1 303 ? 7.768 -8.220 11.942 1.00 90.94 303 PHE A C 1
ATOM 2420 O O . PHE A 1 303 ? 8.033 -9.142 11.180 1.00 90.94 303 PHE A O 1
ATOM 2427 N N . THR A 1 304 ? 7.115 -8.406 13.088 1.00 91.12 304 THR A N 1
ATOM 2428 C CA . THR A 1 304 ? 6.687 -9.712 13.612 1.00 91.12 304 THR A CA 1
ATOM 2429 C C . THR A 1 304 ? 5.328 -10.181 13.084 1.00 91.12 304 THR A C 1
ATOM 2431 O O . THR A 1 304 ? 4.897 -11.291 13.399 1.00 91.12 304 THR A O 1
ATOM 2434 N N . LEU A 1 305 ? 4.628 -9.353 12.305 1.00 94.38 305 LEU A N 1
ATOM 2435 C CA . LEU A 1 305 ? 3.282 -9.663 11.837 1.00 94.38 305 LEU A CA 1
ATOM 2436 C C . LEU A 1 305 ? 3.299 -10.673 10.691 1.00 94.38 305 LEU A C 1
ATOM 2438 O O . LEU A 1 305 ? 4.066 -10.541 9.743 1.00 94.38 305 LEU A O 1
ATOM 2442 N N . GLN A 1 306 ? 2.383 -11.637 10.761 1.00 95.06 306 GLN A N 1
ATOM 2443 C CA . GLN A 1 306 ? 2.136 -12.592 9.687 1.00 95.06 306 GLN A CA 1
ATOM 2444 C C . GLN A 1 306 ? 1.043 -12.041 8.770 1.00 95.06 306 GLN A C 1
ATOM 2446 O O . GLN A 1 306 ? -0.109 -11.890 9.184 1.00 95.06 306 GLN A O 1
ATOM 2451 N N . VAL A 1 307 ? 1.402 -11.709 7.530 1.00 94.75 307 VAL A N 1
ATOM 2452 C CA . VAL A 1 307 ? 0.516 -10.999 6.592 1.00 94.75 307 VAL A CA 1
ATOM 2453 C C . VAL A 1 307 ? -0.694 -11.839 6.214 1.00 94.75 307 VAL A C 1
ATOM 2455 O O . VAL A 1 307 ? -1.815 -11.334 6.225 1.00 94.75 307 VAL A O 1
ATOM 2458 N N . ILE A 1 308 ? -0.473 -13.113 5.893 1.00 93.69 308 ILE A N 1
ATOM 2459 C CA . ILE A 1 308 ? -1.525 -13.993 5.386 1.00 93.69 308 ILE A CA 1
ATOM 2460 C C . ILE A 1 308 ? -2.635 -14.210 6.424 1.00 93.69 308 ILE A C 1
ATOM 2462 O O . ILE A 1 308 ? -3.778 -13.869 6.112 1.00 93.69 308 ILE A O 1
ATOM 2466 N N . PRO A 1 309 ? -2.345 -14.642 7.669 1.00 94.00 309 PRO A N 1
ATOM 2467 C CA . PRO A 1 309 ? -3.380 -14.767 8.691 1.00 94.00 309 PRO A CA 1
ATOM 2468 C C . PRO A 1 309 ? -4.132 -13.457 8.945 1.00 94.00 309 PRO A C 1
ATOM 2470 O O . PRO A 1 309 ? -5.344 -13.472 9.129 1.00 94.00 309 PRO A O 1
ATOM 2473 N N . LEU A 1 310 ? -3.449 -12.306 8.921 1.00 94.62 310 LEU A N 1
ATOM 2474 C CA . LEU A 1 310 ? -4.103 -11.009 9.123 1.00 94.62 310 LEU A CA 1
ATOM 2475 C C . LEU A 1 310 ? -5.082 -10.661 7.999 1.00 94.62 310 LEU A C 1
ATOM 2477 O O . LEU A 1 310 ? -6.196 -10.218 8.280 1.00 94.62 310 LEU A O 1
ATOM 2481 N N . LEU A 1 311 ? -4.688 -10.874 6.741 1.00 94.81 311 LEU A N 1
ATOM 2482 C CA . LEU A 1 311 ? -5.574 -10.681 5.592 1.00 94.81 311 LEU A CA 1
ATOM 2483 C C . LEU A 1 311 ? -6.788 -11.609 5.674 1.00 94.81 311 LEU A C 1
ATOM 2485 O O . LEU A 1 311 ? -7.916 -11.166 5.469 1.00 94.81 311 LEU A O 1
ATOM 2489 N N . GLN A 1 312 ? -6.560 -12.874 6.025 1.00 93.06 312 GLN A N 1
ATOM 2490 C CA . GLN A 1 312 ? -7.619 -13.865 6.186 1.00 93.06 312 GLN A CA 1
ATOM 2491 C C . GLN A 1 312 ? -8.602 -13.488 7.289 1.00 93.06 312 GLN A C 1
ATOM 2493 O O . GLN A 1 312 ? -9.813 -13.563 7.084 1.00 93.06 312 GLN A O 1
ATOM 2498 N N . LEU A 1 313 ? -8.095 -13.032 8.436 1.00 91.69 313 LEU A N 1
ATOM 2499 C CA . LEU A 1 313 ? -8.928 -12.572 9.540 1.00 91.69 313 LEU A CA 1
ATOM 2500 C C . LEU A 1 313 ? -9.778 -11.366 9.133 1.00 91.69 313 LEU A C 1
ATOM 2502 O O . LEU A 1 313 ? -10.983 -11.360 9.372 1.00 91.69 313 LEU A O 1
ATOM 2506 N N . ALA A 1 314 ? -9.180 -10.370 8.478 1.00 91.62 314 ALA A N 1
ATOM 2507 C CA . ALA A 1 314 ? -9.900 -9.170 8.059 1.00 91.62 314 ALA A CA 1
ATOM 2508 C C . ALA A 1 314 ? -10.965 -9.451 6.988 1.00 91.62 314 ALA A C 1
ATOM 2510 O O . ALA A 1 314 ? -12.034 -8.847 7.007 1.00 91.62 314 ALA A O 1
ATOM 2511 N N . LEU A 1 315 ? -10.690 -10.364 6.054 1.00 91.12 315 LEU A N 1
ATOM 2512 C CA . LEU A 1 315 ? -11.611 -10.659 4.961 1.00 91.12 315 LEU A CA 1
ATOM 2513 C C . LEU A 1 315 ? -12.680 -11.687 5.347 1.00 91.12 315 LEU A C 1
ATOM 2515 O O . LEU A 1 315 ? -13.823 -11.516 4.937 1.00 91.12 315 LEU A O 1
ATOM 2519 N N . PHE A 1 316 ? -12.360 -12.717 6.134 1.00 90.25 316 PHE A N 1
ATOM 2520 C CA . PHE A 1 316 ? -13.216 -13.909 6.268 1.00 90.25 316 PHE A CA 1
ATOM 2521 C C . PHE A 1 316 ? -13.590 -14.300 7.698 1.00 90.25 316 PHE A C 1
ATOM 2523 O O . PHE A 1 316 ? -14.400 -15.204 7.870 1.00 90.25 316 PHE A O 1
ATOM 2530 N N . SER A 1 317 ? -13.037 -13.657 8.729 1.00 77.31 317 SER A N 1
ATOM 2531 C CA . SER A 1 317 ? -13.333 -14.034 10.122 1.00 77.31 317 SER A CA 1
ATOM 2532 C C . SER A 1 317 ? -14.597 -13.384 10.701 1.00 77.31 317 SER A C 1
ATOM 2534 O O . SER A 1 317 ? -14.899 -13.616 11.873 1.00 77.31 317 SER A O 1
ATOM 2536 N N . LYS A 1 318 ? -15.312 -12.567 9.922 1.00 60.97 318 LYS A N 1
ATOM 2537 C CA . LYS A 1 318 ? -16.549 -11.889 10.332 1.00 60.97 318 LYS A CA 1
ATOM 2538 C C . LYS A 1 318 ? -17.713 -12.282 9.437 1.00 60.97 318 LYS A C 1
ATOM 2540 O O . LYS A 1 318 ? -17.593 -12.056 8.208 1.00 60.97 318 LYS A O 1
#

Solvent-accessible surface area (backbone atoms only — not comparable to full-atom values): 19752 Å² total; per-residue (Å²): 138,82,83,78,94,78,80,84,75,95,72,82,84,78,92,78,90,80,83,86,81,86,80,89,62,84,76,58,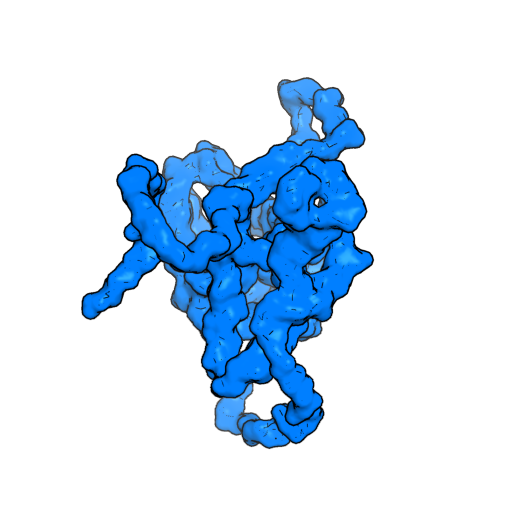87,79,68,76,68,65,54,47,64,66,60,53,46,53,54,53,46,66,42,71,48,83,88,62,68,89,83,66,66,98,84,63,91,79,64,66,94,58,69,58,59,63,95,69,86,62,78,51,72,68,58,49,38,64,74,47,50,74,58,34,87,92,46,84,44,88,90,73,68,61,72,96,78,75,79,90,76,86,80,82,87,88,87,88,86,84,92,71,92,80,65,45,49,72,51,43,58,43,42,80,81,44,88,52,75,63,42,65,42,51,51,88,94,37,78,92,43,71,94,43,52,39,63,44,46,56,34,37,62,74,74,40,77,67,56,68,36,71,50,55,49,50,58,79,76,36,90,48,69,68,60,42,44,58,54,50,50,51,50,33,57,74,49,54,53,31,42,79,39,85,44,94,45,70,70,9,41,57,37,38,51,48,35,28,48,53,50,33,46,71,75,37,45,69,57,50,52,52,36,48,76,42,69,27,59,69,61,76,62,43,47,54,35,50,56,43,68,37,42,85,47,39,36,50,71,44,36,48,59,53,48,50,48,30,64,74,66,74,39,60,65,61,46,31,50,43,47,40,22,54,52,60,75,43,37,82,62,54,73,70,47,74,39,45,68,52,45,48,56,75,64,62,77,41,50,87,57,61,53,65,67,38,43,30,46,63,60,64,69,115

Secondary structure (DSSP, 8-state):
----S----S-PPPP------S-----GGG------HHHHHHHHHT---TTS---S-TT-TTS-SSS---------HHHHHHHTGGGSTTS--TTTT--S---GGGS-S-------TT--GGGGGGGGGSS----EEE-TT-TT-GGGEEESSTTS----TTGGGGTTGGGGT-S-HHHHHHHHHHHHHHTGGGGGS--S-TTSHHHHHHHHHHHHHHH-HHHHHHHHHTT--HHHHHHHHHHTTTTTTS-HHHHHHHHHHHHHTT-STHHHHHHHHHHHHTHHHHTT--SHHHHHHHTS--TT--HHHHHHHHHH--

pLDDT: mean 73.79, std 22.29, range [22.12, 98.31]

Sequence (318 aa):
MMVRWTELGVDGPAFMRGSSGICRGIDLSQIRPVYAPKDFLDVVIGMQNPNCTSTGNIGSSDYPWGLVHVSMKVKSLNELRLQYSELAITQSQTGIDDLQDVPPELFDTDRTRLGKKGRDTYILRHFAYNSATPPKSYIRGKLGVEEFAVTYPPNGVIPFHGFAMYVAPLCFLYNDVVQLYYVFRKMYVQYFFRLHSVSSHPQGIVSLSLLFEQLLQAEEPELFYHLKQVGCQPLKIAFKWMMRAFSGFLASDQVLLLWDRILAFDSLEVLPVLAVAIFSFRKTNLMKVQTFNAAEAVLADLFTLQVIPLLQLALFSK

InterPro domains:
  IPR000195 Rab-GAP-TBC domain [PF00566] (162-287)
  IPR000195 Rab-GAP-TBC domain [PS50086] (1-266)
  IPR035969 Rab-GAP-TBC domain superfamily [SSF47923] (203-314)
  IPR042507 TBC1 domain family member 19 [PTHR16110] (119-317)

Mean predicted aligned error: 13.09 Å